Protein AF-I2NR45-F1 (afdb_monomer)

Organism: NCBI:txid1095733

Radius of gyration: 46.62 Å; Cα contacts (8 Å, |Δi|>4): 427; chains: 1; bounding box: 126×32×105 Å

Secondary structure (DSSP, 8-state):
-EE-GGGEEEEEETTEEEEEEPTTSEEE--STT--EEE-GGGS-S-S-EE--------TTSPTTBEEEEE---B--EEETTTTEEE-PBPPPPEEEEEPPEEE--EEEEEEESSPPPTT-SEEEEEETTSS-EEEEEEB-TT-EEEPPPEEE-TT--EEEEEEEEEEP-S-TTEE----EEEEEEEEEE-SSTTBEEEEEPPPS--EEEEEEPPPPPP--------TTSTTS-SSSGGGSGGGTT-SSHHHHHHH-TT---TTS--TT-TT--

InterPro domains:
  IPR022464 Streptococcal pilin isopeptide linkage domain [PF12892] (106-212)
  IPR022464 Streptococcal pilin isopeptide linkage domain [TIGR03786] (147-212)
  IPR038174 Streptococcal pilin isopeptide linker superfamily [G3DSA:2.60.40.3050] (96-213)

pLDDT: mean 81.78, std 13.87, range [38.69, 98.19]

Structure (mmCIF, N/CA/C/O backbone):
data_AF-I2NR45-F1
#
_entry.id   AF-I2NR45-F1
#
loop_
_atom_site.group_PDB
_atom_site.id
_atom_site.type_symbol
_atom_site.label_atom_id
_atom_site.label_alt_id
_atom_site.label_comp_id
_atom_site.label_asym_id
_atom_site.label_entity_id
_atom_site.label_seq_id
_atom_site.pdbx_PDB_ins_code
_atom_site.Cartn_x
_atom_site.Cartn_y
_atom_site.Cartn_z
_atom_site.occupancy
_atom_site.B_iso_or_equiv
_atom_site.auth_seq_id
_atom_site.auth_comp_id
_atom_site.auth_asym_id
_atom_site.auth_atom_id
_atom_site.pdbx_PDB_model_num
ATOM 1 N N . GLY A 1 1 ? -9.585 8.288 35.792 1.00 75.62 1 GLY A N 1
ATOM 2 C CA . GLY A 1 1 ? -9.923 7.478 36.974 1.00 75.62 1 GLY A CA 1
ATOM 3 C C . GLY A 1 1 ? -8.879 6.408 37.156 1.00 75.62 1 GLY A C 1
ATOM 4 O O . GLY A 1 1 ? -8.150 6.172 36.198 1.00 75.62 1 GLY A O 1
ATOM 5 N N . ALA A 1 2 ? -8.808 5.788 38.333 1.00 85.00 2 ALA A N 1
ATOM 6 C CA . ALA A 1 2 ? -7.990 4.591 38.521 1.00 85.00 2 ALA A CA 1
ATOM 7 C C . ALA A 1 2 ? -8.453 3.491 37.552 1.00 85.00 2 ALA A C 1
ATOM 9 O O . ALA A 1 2 ? -9.654 3.369 37.289 1.00 85.00 2 ALA A O 1
ATOM 10 N N . GLU A 1 3 ? -7.499 2.763 36.984 1.00 88.25 3 GLU A N 1
ATOM 11 C CA . GLU A 1 3 ? -7.742 1.582 36.154 1.00 88.25 3 GLU A CA 1
ATOM 12 C C . GLU A 1 3 ? -8.256 0.457 37.068 1.00 88.25 3 GLU A C 1
ATOM 14 O O . GLU A 1 3 ? -7.730 0.280 38.167 1.00 88.25 3 GLU A O 1
ATOM 19 N N . VAL A 1 4 ? -9.343 -0.217 36.684 1.00 90.00 4 VAL A N 1
ATOM 20 C CA . VAL A 1 4 ? -9.966 -1.271 37.510 1.00 90.00 4 VAL A CA 1
ATOM 21 C C . VAL A 1 4 ? -10.344 -2.515 36.713 1.00 90.00 4 VAL A C 1
ATOM 23 O O . VAL A 1 4 ? -11.103 -3.347 37.214 1.00 90.00 4 VAL A O 1
ATOM 26 N N . THR A 1 5 ? -9.867 -2.649 35.475 1.00 90.12 5 THR A N 1
ATOM 27 C CA . THR A 1 5 ? -10.190 -3.795 34.612 1.00 90.12 5 THR A CA 1
ATOM 28 C C . THR A 1 5 ? -9.735 -5.104 35.255 1.00 90.12 5 THR A C 1
ATOM 30 O O . THR A 1 5 ? -10.421 -6.118 35.147 1.00 90.12 5 THR A O 1
ATOM 33 N N . ASP A 1 6 ? -8.639 -5.079 36.016 1.00 90.62 6 ASP A N 1
ATOM 34 C CA . ASP A 1 6 ? -8.119 -6.221 36.774 1.00 90.62 6 ASP A CA 1
ATOM 35 C C . ASP A 1 6 ? -9.096 -6.775 37.832 1.00 90.62 6 ASP A C 1
ATOM 37 O O . ASP A 1 6 ? -9.007 -7.953 38.196 1.00 90.62 6 ASP A O 1
ATOM 41 N N . LYS A 1 7 ? -10.064 -5.975 38.294 1.00 90.69 7 LYS A N 1
ATOM 42 C CA . LYS A 1 7 ? -11.092 -6.372 39.278 1.00 90.69 7 LYS A CA 1
ATOM 43 C C . LYS A 1 7 ? -12.269 -7.126 38.655 1.00 90.69 7 LYS A C 1
ATOM 45 O O . LYS A 1 7 ? -13.197 -7.497 39.371 1.00 90.69 7 LYS A O 1
ATOM 50 N N . PHE A 1 8 ? -12.257 -7.352 37.345 1.00 90.81 8 PHE A N 1
ATOM 51 C CA . PHE A 1 8 ? -13.356 -7.974 36.615 1.00 90.81 8 PHE A CA 1
ATOM 52 C C . PHE A 1 8 ? -12.872 -9.160 35.783 1.00 90.81 8 PHE A C 1
ATOM 54 O O . PHE A 1 8 ? -11.742 -9.194 35.296 1.00 90.81 8 PHE A O 1
ATOM 61 N N . ASP A 1 9 ? -13.750 -10.140 35.624 1.00 90.56 9 ASP A N 1
ATOM 62 C CA . ASP A 1 9 ? -13.610 -11.231 34.678 1.00 90.56 9 ASP A CA 1
ATOM 63 C C . ASP A 1 9 ? -14.165 -10.786 33.331 1.00 90.56 9 ASP A C 1
ATOM 65 O O . ASP A 1 9 ? -15.348 -10.459 33.193 1.00 90.56 9 ASP A O 1
ATOM 69 N N . ILE A 1 10 ? -13.285 -10.755 32.334 1.00 89.62 10 ILE A N 1
ATOM 70 C CA . ILE A 1 10 ? -13.630 -10.371 30.972 1.00 89.62 10 ILE A CA 1
ATOM 71 C C . ILE A 1 10 ? -13.790 -11.638 30.144 1.00 89.62 10 ILE A C 1
ATOM 73 O O . ILE A 1 10 ? -12.863 -12.436 30.016 1.00 89.62 10 ILE A O 1
ATOM 77 N N . THR A 1 11 ? -14.965 -11.811 29.552 1.00 89.44 11 THR A N 1
ATOM 78 C CA . THR A 1 11 ? -15.249 -12.913 28.632 1.00 89.44 11 THR A CA 1
ATOM 79 C C . THR A 1 11 ? -15.679 -12.366 27.283 1.00 89.44 11 THR A C 1
ATOM 81 O O . THR A 1 11 ? -16.373 -11.352 27.197 1.00 89.44 11 THR A O 1
ATOM 84 N N . VAL A 1 12 ? -15.258 -13.041 26.216 1.00 84.81 12 VAL A N 1
ATOM 85 C CA . VAL A 1 12 ? -15.646 -12.713 24.844 1.00 84.81 12 VAL A CA 1
ATOM 86 C C . VAL A 1 12 ? -16.290 -13.949 24.244 1.00 84.81 12 VAL A C 1
ATOM 88 O O . VAL A 1 12 ? -15.612 -14.941 23.996 1.00 84.81 12 VAL A O 1
ATOM 91 N N . ASN A 1 13 ? -17.598 -13.894 24.011 1.00 83.44 13 ASN A N 1
ATOM 92 C CA . ASN A 1 13 ? -18.359 -14.993 23.424 1.00 83.44 13 ASN A CA 1
ATOM 93 C C . ASN A 1 13 ? -19.224 -14.459 22.288 1.00 83.44 13 ASN A C 1
ATOM 95 O O . ASN A 1 13 ? -20.027 -13.553 22.489 1.00 83.44 13 ASN A O 1
ATOM 99 N N . ASN A 1 14 ? -19.053 -15.013 21.085 1.00 80.38 14 ASN A N 1
ATOM 100 C CA . ASN A 1 14 ? -19.822 -14.645 19.889 1.00 80.38 14 ASN A CA 1
ATOM 101 C C . ASN A 1 14 ? -19.894 -13.124 19.626 1.00 80.38 14 ASN A C 1
ATOM 103 O O . ASN A 1 14 ? -20.936 -12.605 19.243 1.00 80.38 14 ASN A O 1
ATOM 107 N N . GLY A 1 15 ? -18.791 -12.401 19.851 1.00 74.81 15 GLY A N 1
ATOM 108 C CA . GLY A 1 15 ? -18.725 -10.947 19.641 1.00 74.81 15 GLY A CA 1
ATOM 109 C C . GLY A 1 15 ? -19.324 -10.101 20.771 1.00 74.81 15 GLY A C 1
ATOM 110 O O . GLY A 1 15 ? -19.261 -8.878 20.703 1.00 74.81 15 GLY A O 1
ATOM 111 N N . VAL A 1 16 ? -19.849 -10.725 21.829 1.00 81.12 16 VAL A N 1
ATOM 112 C CA . VAL A 1 16 ? -20.292 -10.038 23.046 1.00 81.12 16 VAL A CA 1
ATOM 113 C C . VAL A 1 16 ? -19.163 -10.060 24.069 1.00 81.12 16 VAL A C 1
ATOM 115 O O . VAL A 1 16 ? -18.695 -11.127 24.474 1.00 81.12 16 VAL A O 1
ATOM 118 N N . ILE A 1 17 ? -18.739 -8.871 24.491 1.00 84.75 17 ILE A N 1
ATOM 119 C CA . ILE A 1 17 ? -17.786 -8.683 25.584 1.00 84.75 17 ILE A CA 1
ATOM 120 C C . ILE A 1 17 ? -18.593 -8.527 26.871 1.00 84.75 17 ILE A C 1
ATOM 122 O O . ILE A 1 17 ? -19.384 -7.594 26.999 1.00 84.75 17 ILE A O 1
ATOM 126 N N . THR A 1 18 ? -18.393 -9.431 27.824 1.00 85.69 18 THR A N 1
ATOM 127 C CA . THR A 1 18 ? -19.003 -9.346 29.155 1.00 85.69 18 THR A CA 1
ATOM 128 C C . THR A 1 18 ? -17.912 -9.102 30.184 1.00 85.69 18 THR A C 1
ATOM 130 O O . THR A 1 18 ? -16.963 -9.879 30.267 1.00 85.69 18 THR A O 1
ATOM 133 N N . ALA A 1 19 ? -18.061 -8.031 30.962 1.00 86.94 19 ALA A N 1
ATOM 134 C CA . ALA A 1 19 ? -17.215 -7.722 32.106 1.00 86.94 19 ALA A CA 1
ATOM 135 C C . ALA A 1 19 ? -18.015 -7.934 33.394 1.00 86.94 19 ALA A C 1
ATOM 137 O O . ALA A 1 19 ? -18.935 -7.168 33.692 1.00 86.94 19 ALA A O 1
ATOM 138 N N . THR A 1 20 ? -17.667 -8.968 34.151 1.00 87.50 20 THR A N 1
ATOM 139 C CA . THR A 1 20 ? -18.323 -9.313 35.418 1.00 87.50 20 THR A CA 1
ATOM 140 C C . THR A 1 20 ? -17.388 -8.989 36.568 1.00 87.50 20 THR A C 1
ATOM 142 O O . THR A 1 20 ? -16.215 -9.330 36.518 1.00 87.50 20 THR A O 1
ATOM 145 N N . LEU A 1 21 ? -17.875 -8.307 37.604 1.00 88.19 21 LEU A N 1
ATOM 146 C CA . LEU A 1 21 ? -17.050 -8.010 38.774 1.00 88.19 21 LEU A CA 1
ATOM 147 C C . LEU A 1 21 ? -16.639 -9.319 39.468 1.00 88.19 21 LEU A C 1
ATOM 149 O O . LEU A 1 21 ? -17.500 -10.164 39.707 1.00 88.19 21 LEU A O 1
ATOM 153 N N . LYS A 1 22 ? -15.351 -9.469 39.797 1.00 90.44 22 LYS A N 1
ATOM 154 C CA . LYS A 1 22 ? -14.825 -10.671 40.457 1.00 90.44 22 LYS A CA 1
ATOM 155 C C . LYS A 1 22 ? -15.405 -10.848 41.857 1.00 90.44 22 LYS A C 1
ATOM 157 O O . LYS A 1 22 ? -15.714 -9.876 42.560 1.00 90.44 22 LYS A O 1
ATOM 162 N N . ASP A 1 23 ? -15.449 -12.101 42.296 1.00 87.94 23 ASP A N 1
ATOM 163 C CA . ASP A 1 23 ? -15.781 -12.432 43.675 1.00 87.94 23 ASP A CA 1
ATOM 164 C C . ASP A 1 23 ? -14.848 -11.715 44.657 1.00 87.94 23 ASP A C 1
ATOM 166 O O . ASP A 1 23 ? -13.657 -11.502 44.416 1.00 87.94 23 ASP A O 1
ATOM 170 N N . GLY A 1 24 ? -15.415 -11.307 45.789 1.00 88.81 24 GLY A N 1
ATOM 171 C CA . GLY A 1 24 ? -14.685 -10.577 46.816 1.00 88.81 24 GLY A CA 1
ATOM 172 C C . GLY A 1 24 ? -14.575 -9.072 46.576 1.00 88.81 24 GLY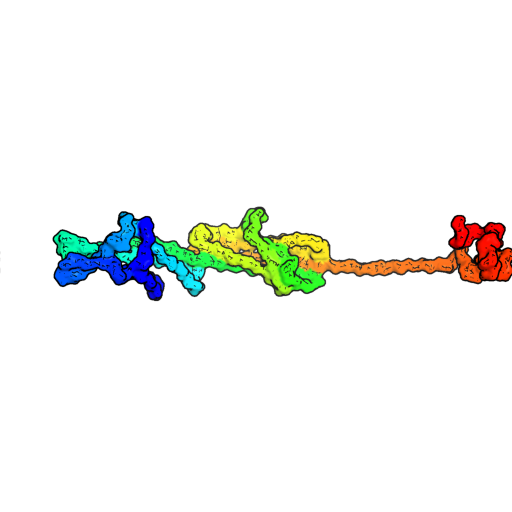 A C 1
ATOM 173 O O . GLY A 1 24 ? -14.073 -8.397 47.465 1.00 88.81 24 GLY A O 1
ATOM 174 N N . PHE A 1 25 ? -15.074 -8.502 45.477 1.00 90.50 25 PHE A N 1
ATOM 175 C CA . PHE A 1 25 ? -15.192 -7.038 45.322 1.00 90.50 25 PHE A CA 1
ATOM 176 C C . PHE A 1 25 ? -16.565 -6.482 45.719 1.00 90.50 25 PHE A C 1
ATOM 178 O O . PHE A 1 25 ? -16.807 -5.277 45.614 1.00 90.50 25 PHE A O 1
ATOM 185 N N . THR A 1 26 ? -17.453 -7.342 46.216 1.00 89.94 26 THR A N 1
ATOM 186 C CA . THR A 1 26 ? -18.726 -6.962 46.828 1.00 89.94 26 THR A CA 1
ATOM 187 C C . THR A 1 26 ? -18.712 -7.192 48.336 1.00 89.94 26 THR A C 1
ATOM 189 O O . THR A 1 26 ? -17.903 -7.956 48.866 1.00 89.94 26 THR A O 1
ATOM 192 N N . LYS A 1 27 ? -19.632 -6.529 49.033 1.00 88.75 27 LYS A N 1
ATOM 193 C CA . LYS A 1 27 ? -19.962 -6.772 50.437 1.00 88.75 27 LYS A CA 1
ATOM 194 C C . LYS A 1 27 ? -21.471 -6.835 50.626 1.00 88.75 27 LYS A C 1
ATOM 196 O O . LYS A 1 27 ? -22.220 -6.185 49.897 1.00 88.75 27 LYS A O 1
ATOM 201 N N . SER A 1 28 ? -21.893 -7.586 51.638 1.00 87.06 28 SER A N 1
ATOM 202 C CA . SER A 1 28 ? -23.287 -7.612 52.078 1.00 87.06 28 SER A CA 1
ATOM 203 C C . SER A 1 28 ? -23.663 -6.307 52.776 1.00 87.06 28 SER A C 1
ATOM 205 O O . SER A 1 28 ? -22.855 -5.740 53.517 1.00 87.06 28 SER A O 1
ATOM 207 N N . LEU A 1 29 ? -24.904 -5.861 52.589 1.00 83.75 29 LEU A N 1
ATOM 208 C CA . LEU A 1 29 ? -25.507 -4.803 53.401 1.00 83.75 29 LEU A CA 1
ATOM 209 C C . LEU A 1 29 ? -25.954 -5.287 54.791 1.00 83.75 29 LEU A C 1
ATOM 211 O O . LEU A 1 29 ? -26.280 -4.455 55.636 1.00 83.75 29 LEU A O 1
ATOM 215 N N . GLY A 1 30 ? -25.962 -6.602 55.040 1.00 82.44 30 GLY A N 1
ATOM 216 C CA . GLY A 1 30 ? -26.428 -7.187 56.301 1.00 82.44 30 GLY A CA 1
ATOM 217 C C . GLY A 1 30 ? -27.952 -7.174 56.466 1.00 82.44 30 GLY A C 1
ATOM 218 O O . GLY A 1 30 ? -28.452 -7.295 57.583 1.00 82.44 30 GLY A O 1
ATOM 219 N N . ASP A 1 31 ? -28.693 -6.996 55.374 1.00 81.62 31 ASP A N 1
ATOM 220 C CA . ASP A 1 31 ? -30.144 -7.139 55.313 1.00 81.62 31 ASP A CA 1
ATOM 221 C C . ASP A 1 31 ? -30.563 -8.616 55.187 1.00 81.62 31 ASP A C 1
ATOM 223 O O . ASP A 1 31 ? -29.753 -9.491 54.883 1.00 81.62 31 ASP A O 1
ATOM 227 N N . ALA A 1 32 ? -31.849 -8.903 55.421 1.00 81.25 32 ALA A N 1
ATOM 228 C CA . ALA A 1 32 ? -32.388 -10.268 55.371 1.00 81.25 32 ALA A CA 1
ATOM 229 C C . ALA A 1 32 ? -32.196 -10.951 54.002 1.00 81.25 32 ALA A C 1
ATOM 231 O O . ALA A 1 32 ? -32.072 -12.170 53.936 1.00 81.25 32 ALA A O 1
ATOM 232 N N . GLU A 1 33 ? -32.123 -10.156 52.932 1.00 81.50 33 GLU A N 1
ATOM 233 C CA . GLU A 1 33 ? -31.943 -10.614 51.550 1.00 81.50 33 GLU A CA 1
ATOM 234 C C . GLU A 1 33 ? -30.461 -10.758 51.147 1.00 81.50 33 GLU A C 1
ATOM 236 O O . GLU A 1 33 ? -30.161 -11.151 50.020 1.00 81.50 33 GLU A O 1
ATOM 241 N N . ASN A 1 34 ? -29.517 -10.449 52.048 1.00 82.44 34 ASN A N 1
ATOM 242 C CA . ASN A 1 34 ? -28.071 -10.488 51.801 1.00 82.44 34 ASN A CA 1
ATOM 243 C C . ASN A 1 34 ? -27.641 -9.720 50.531 1.00 82.44 34 ASN A C 1
ATOM 245 O O . ASN A 1 34 ? -26.805 -10.182 49.742 1.00 82.44 34 ASN A O 1
ATOM 249 N N . THR A 1 35 ? -28.210 -8.533 50.331 1.00 81.12 35 THR A N 1
ATOM 250 C CA . THR A 1 35 ? -27.980 -7.700 49.152 1.00 81.12 35 THR A CA 1
ATOM 251 C C . THR A 1 35 ? -26.494 -7.370 49.011 1.00 81.12 35 THR A C 1
ATOM 253 O O . THR A 1 35 ? -25.887 -6.757 49.893 1.00 81.12 35 THR A O 1
ATOM 256 N N . GLN A 1 36 ? -25.905 -7.760 47.877 1.00 84.25 36 GLN A N 1
ATOM 257 C CA . GLN A 1 36 ? -24.503 -7.492 47.557 1.00 84.25 36 GLN A CA 1
ATOM 258 C C . GLN A 1 36 ? -24.346 -6.131 46.878 1.00 84.25 36 GLN A C 1
ATOM 260 O O . GLN A 1 36 ? -24.990 -5.845 45.867 1.00 84.25 36 GLN A O 1
ATOM 265 N N . VAL A 1 37 ? -23.447 -5.305 47.408 1.00 84.25 37 VAL A N 1
ATOM 266 C CA . VAL A 1 37 ? -23.050 -4.014 46.829 1.00 84.25 37 VAL A CA 1
ATOM 267 C C . VAL A 1 37 ? -21.544 -3.968 46.612 1.00 84.25 37 VAL A C 1
ATOM 269 O O . VAL A 1 37 ? -20.800 -4.678 47.284 1.00 84.25 37 VAL A O 1
ATOM 272 N N . ILE A 1 38 ? -21.077 -3.120 45.695 1.00 86.81 38 ILE A N 1
ATOM 273 C CA . ILE A 1 38 ? -19.641 -2.915 45.461 1.00 86.81 38 ILE A CA 1
ATOM 274 C C . ILE A 1 38 ? -18.974 -2.447 46.759 1.00 86.81 38 ILE A C 1
ATOM 276 O O . ILE A 1 38 ? -19.402 -1.472 47.384 1.00 86.81 38 ILE A O 1
ATOM 280 N N . ASP A 1 39 ? -17.903 -3.126 47.159 1.00 88.69 39 ASP A N 1
ATOM 281 C CA . ASP A 1 39 ? -17.114 -2.725 48.311 1.00 88.69 39 ASP A CA 1
ATOM 282 C C . ASP A 1 39 ? -16.099 -1.653 47.916 1.00 88.69 39 ASP A C 1
ATOM 284 O O . ASP A 1 39 ? -14.968 -1.944 47.539 1.00 88.69 39 ASP A O 1
ATOM 288 N N . THR A 1 40 ? -16.498 -0.389 48.043 1.00 86.00 40 THR A N 1
ATOM 289 C CA . THR A 1 40 ? -15.667 0.776 47.702 1.00 86.00 40 THR A CA 1
ATOM 290 C C . THR A 1 40 ? -14.346 0.856 48.468 1.00 86.00 40 THR A C 1
ATOM 292 O O . THR A 1 40 ? -13.489 1.635 48.079 1.00 86.00 40 THR A O 1
ATOM 295 N N . THR A 1 41 ? -14.150 0.076 49.539 1.00 89.00 41 THR A N 1
ATOM 296 C CA . THR A 1 41 ? -12.860 0.004 50.250 1.00 89.00 41 THR A CA 1
ATOM 297 C C . THR A 1 41 ? -11.797 -0.773 49.470 1.00 89.00 41 THR A C 1
ATOM 299 O O . THR A 1 41 ? -10.605 -0.596 49.706 1.00 89.00 41 THR A O 1
ATOM 302 N N . LYS A 1 42 ? -12.218 -1.602 48.506 1.00 89.12 42 LYS A N 1
ATOM 303 C CA . LYS A 1 42 ? -11.348 -2.388 47.613 1.00 89.12 42 LYS A CA 1
ATOM 304 C C . LYS A 1 42 ? -11.038 -1.672 46.297 1.00 89.12 42 LYS A C 1
ATOM 306 O O . LYS A 1 42 ? -10.408 -2.243 45.400 1.00 89.12 42 LYS A O 1
ATOM 311 N N . PHE A 1 43 ? -11.494 -0.429 46.183 1.00 88.56 43 PHE A N 1
ATOM 312 C CA . PHE A 1 43 ? -11.263 0.467 45.063 1.00 88.56 43 PHE A CA 1
ATOM 313 C C . PHE A 1 43 ? -10.510 1.691 45.575 1.00 88.56 43 PHE A C 1
ATOM 315 O O . PHE A 1 43 ? -10.775 2.182 46.671 1.00 88.56 43 PHE A O 1
ATOM 322 N N . GLU A 1 44 ? -9.562 2.185 44.784 1.00 86.38 44 GLU A N 1
ATOM 323 C CA . GLU A 1 44 ? -8.907 3.452 45.100 1.00 86.38 44 GLU A CA 1
ATOM 324 C C . GLU A 1 44 ? -9.937 4.579 45.112 1.00 86.38 44 GLU A C 1
ATOM 326 O O . GLU A 1 44 ? -10.844 4.604 44.285 1.00 86.38 44 GLU A O 1
ATOM 331 N N . PHE A 1 45 ? 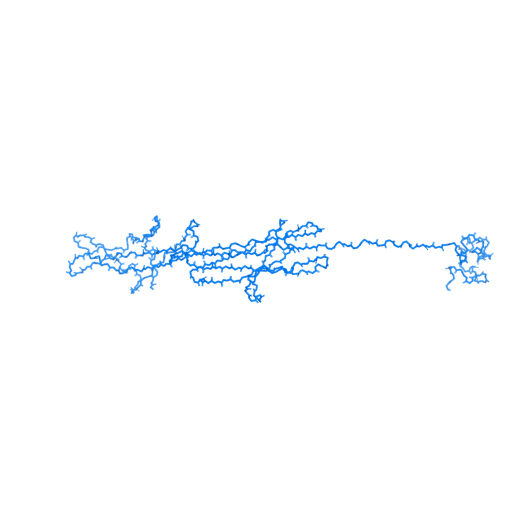-9.810 5.529 46.037 1.00 84.00 45 PHE A N 1
ATOM 332 C CA . PHE A 1 45 ? -10.776 6.616 46.129 1.00 84.00 45 PHE A CA 1
ATOM 333 C C . PHE A 1 45 ? -10.845 7.403 44.810 1.00 84.00 45 PHE A C 1
ATOM 335 O O . PHE A 1 45 ? -9.894 8.076 44.411 1.00 84.00 45 PHE A O 1
ATOM 342 N N . GLY A 1 46 ? -11.997 7.347 44.143 1.00 79.31 46 GLY A N 1
ATOM 343 C CA . GLY A 1 46 ? -12.193 7.990 42.853 1.00 79.31 46 GLY A CA 1
ATOM 344 C C . GLY A 1 46 ? -13.657 8.292 42.565 1.00 79.31 46 GLY A C 1
ATOM 345 O O . GLY A 1 46 ? -14.550 7.505 42.868 1.00 79.31 46 GLY A O 1
ATOM 346 N N . ARG A 1 47 ? -13.906 9.451 41.940 1.00 78.31 47 ARG A N 1
ATOM 347 C CA . ARG A 1 47 ? -15.225 9.791 41.372 1.00 78.31 47 ARG A CA 1
ATOM 348 C C . ARG A 1 47 ? -15.522 9.024 40.084 1.00 78.31 47 ARG A C 1
ATOM 350 O O . ARG A 1 47 ? -16.680 8.793 39.763 1.00 78.31 47 ARG A O 1
ATOM 357 N N . TYR A 1 48 ? -14.471 8.650 39.361 1.00 80.12 48 TYR A N 1
ATOM 358 C CA . TYR A 1 48 ? -14.546 7.925 38.102 1.00 80.12 48 TYR A CA 1
ATOM 359 C C . TYR A 1 48 ? -13.474 6.843 38.094 1.00 80.12 48 TYR A C 1
ATOM 361 O O . TYR A 1 48 ? -12.331 7.114 38.471 1.00 80.12 48 TYR A O 1
ATOM 369 N N . TYR A 1 49 ? -13.832 5.664 37.599 1.00 83.94 49 TYR A N 1
ATOM 370 C CA . TYR A 1 49 ? -12.921 4.556 37.331 1.00 83.94 49 TYR A CA 1
ATOM 371 C C . TYR A 1 49 ? -12.816 4.353 35.825 1.00 83.94 49 TYR A C 1
ATOM 373 O O . TYR A 1 49 ? -13.746 4.683 35.087 1.00 83.94 49 TYR A O 1
ATOM 381 N N . LYS A 1 50 ? -11.660 3.882 35.369 1.00 83.44 50 LYS A N 1
ATOM 382 C CA . LYS A 1 50 ? -11.398 3.588 33.964 1.00 83.44 50 LYS A CA 1
ATOM 383 C C . LYS A 1 50 ? -11.531 2.087 33.734 1.00 83.44 50 LYS A C 1
ATOM 385 O O . LYS A 1 50 ? -11.125 1.302 34.584 1.00 83.44 50 LYS A O 1
ATOM 390 N N . PHE A 1 51 ? -12.094 1.737 32.586 1.00 80.31 51 PHE A N 1
ATOM 391 C CA . PHE A 1 51 ? -12.254 0.371 32.120 1.00 80.31 51 PHE A CA 1
ATOM 392 C C . PHE A 1 51 ? -11.691 0.271 30.706 1.00 80.31 51 PHE A C 1
ATOM 394 O O . PHE A 1 51 ? -12.206 0.942 29.811 1.00 80.31 51 PHE A O 1
ATOM 401 N N . ASP A 1 52 ? -10.648 -0.530 30.511 1.00 83.44 52 ASP A N 1
ATOM 402 C CA . ASP A 1 52 ? -9.960 -0.691 29.231 1.00 83.44 52 ASP A CA 1
ATOM 403 C C . ASP A 1 52 ? -9.953 -2.163 28.825 1.00 83.44 52 ASP A C 1
ATOM 405 O O . ASP A 1 52 ? -9.211 -2.973 29.372 1.00 83.44 52 ASP A O 1
ATOM 409 N N . ILE A 1 53 ? -10.752 -2.510 27.816 1.00 82.06 53 ILE A N 1
ATOM 410 C CA . ILE A 1 53 ? -10.790 -3.867 27.266 1.00 82.06 53 ILE A CA 1
ATOM 411 C C . ILE A 1 53 ? -10.202 -3.831 25.851 1.00 82.06 53 ILE A C 1
ATOM 413 O O . ILE A 1 53 ? -10.928 -3.521 24.899 1.00 82.06 53 ILE A O 1
ATOM 417 N N . PRO A 1 54 ? -8.897 -4.114 25.676 1.00 80.50 54 PRO A N 1
ATOM 418 C CA . PRO A 1 54 ? -8.312 -4.201 24.349 1.00 80.50 54 PRO A CA 1
ATOM 419 C C . PRO A 1 54 ? -8.889 -5.419 23.624 1.00 80.50 54 PRO A C 1
ATOM 421 O O . PRO A 1 54 ? -8.886 -6.533 24.145 1.00 80.50 54 PRO A O 1
ATOM 424 N N . THR A 1 55 ? -9.388 -5.209 22.409 1.00 77.19 55 THR A N 1
ATOM 425 C CA . THR A 1 55 ? -9.876 -6.287 21.544 1.00 77.19 55 THR A CA 1
ATOM 426 C C . THR A 1 55 ? -9.313 -6.131 20.143 1.00 77.19 55 THR A C 1
ATOM 428 O O . THR A 1 55 ? -9.011 -5.023 19.701 1.00 77.19 55 THR A O 1
ATOM 431 N N . THR A 1 56 ? -9.167 -7.258 19.452 1.00 80.19 56 THR A N 1
ATOM 432 C CA . THR A 1 56 ? -8.674 -7.301 18.076 1.00 80.19 56 THR A CA 1
ATOM 433 C C . THR A 1 56 ? -9.804 -7.756 17.170 1.00 80.19 56 THR A C 1
ATOM 435 O O . THR A 1 56 ? -10.463 -8.762 17.441 1.00 80.19 56 THR A O 1
ATOM 438 N N . VAL A 1 57 ? -10.025 -7.017 16.086 1.00 80.56 57 VAL A N 1
ATOM 439 C CA . VAL A 1 57 ? -10.936 -7.433 15.017 1.00 80.56 57 VAL A CA 1
ATOM 440 C C . VAL A 1 57 ? -10.379 -8.701 14.375 1.00 80.56 57 VAL A C 1
ATOM 442 O O . VAL A 1 57 ? -9.183 -8.789 14.097 1.00 80.56 57 VAL A O 1
ATOM 445 N N . LYS A 1 58 ? -11.231 -9.702 14.159 1.00 81.44 58 LYS A N 1
ATOM 446 C CA . LYS A 1 58 ? -10.811 -10.949 13.516 1.00 81.44 58 LYS A CA 1
ATOM 447 C C . LYS A 1 58 ? -10.405 -10.701 12.056 1.00 81.44 58 LYS A C 1
ATOM 449 O O . LYS A 1 58 ? -10.965 -9.838 11.389 1.00 81.44 58 LYS A O 1
ATOM 454 N N . ALA A 1 59 ? -9.447 -11.482 11.556 1.00 78.88 59 ALA A N 1
ATOM 455 C CA . ALA A 1 59 ? -8.903 -11.321 10.203 1.00 78.88 59 ALA A CA 1
ATOM 456 C C . ALA A 1 59 ? -9.881 -11.709 9.075 1.00 78.88 59 ALA A C 1
ATOM 458 O O . ALA A 1 59 ? -9.647 -11.364 7.923 1.00 78.88 59 ALA A O 1
ATOM 459 N N . ASP A 1 60 ? -10.953 -12.436 9.396 1.00 84.06 60 ASP A N 1
ATOM 460 C CA . ASP A 1 60 ? -12.001 -12.859 8.462 1.00 84.06 60 ASP A CA 1
ATOM 461 C C . ASP A 1 60 ? -13.058 -11.776 8.203 1.00 84.06 60 ASP A C 1
ATOM 463 O O . ASP A 1 60 ? -13.913 -11.952 7.334 1.00 84.06 60 ASP A O 1
ATOM 467 N N . VAL A 1 61 ? -13.012 -10.654 8.932 1.00 82.19 61 VAL A N 1
ATOM 468 C CA . VAL A 1 61 ? -13.917 -9.529 8.694 1.00 82.19 61 VAL A CA 1
ATOM 469 C C . VAL A 1 61 ? -13.526 -8.843 7.379 1.00 82.19 61 VAL A C 1
ATOM 471 O O . VAL A 1 61 ? -12.381 -8.401 7.249 1.00 82.19 61 VAL A O 1
ATOM 474 N N . PRO A 1 62 ? -14.449 -8.720 6.407 1.00 82.88 62 PRO A N 1
ATOM 475 C CA . PRO A 1 62 ? -14.160 -8.040 5.152 1.00 82.88 62 PRO A CA 1
ATOM 476 C C . PRO A 1 62 ? -13.726 -6.586 5.373 1.00 82.88 62 PRO A C 1
ATOM 478 O O . PRO A 1 62 ? -14.266 -5.881 6.229 1.00 82.88 62 PRO A O 1
ATOM 481 N N . GLY A 1 63 ? -12.766 -6.127 4.567 1.00 85.06 63 GLY A N 1
ATOM 482 C CA . GLY A 1 63 ? -12.368 -4.721 4.539 1.00 85.06 63 GLY A CA 1
ATOM 483 C C . GLY A 1 63 ? -13.536 -3.812 4.154 1.00 85.06 63 GLY A C 1
ATOM 484 O O . GLY A 1 63 ? -14.401 -4.192 3.369 1.00 85.06 63 GLY A O 1
ATOM 485 N N . GLY A 1 64 ? -13.555 -2.608 4.716 1.00 83.38 64 GLY A N 1
ATOM 486 C CA . GLY A 1 64 ? -14.562 -1.580 4.468 1.00 83.38 64 GLY A CA 1
ATOM 487 C C . GLY A 1 64 ? -15.831 -1.700 5.309 1.00 83.38 64 GLY A C 1
ATOM 488 O O . GLY A 1 64 ? -16.665 -0.803 5.251 1.00 83.38 64 GLY A O 1
ATOM 489 N N . VAL A 1 65 ? -15.985 -2.757 6.111 1.00 84.50 65 VAL A N 1
ATOM 490 C CA . VAL A 1 65 ? -17.159 -2.939 6.974 1.00 84.50 65 VAL A CA 1
ATOM 491 C C . VAL A 1 65 ? -17.050 -2.088 8.239 1.00 84.50 65 VAL A C 1
ATOM 493 O O . VAL A 1 65 ? -16.014 -2.062 8.909 1.00 84.50 65 VAL A O 1
ATOM 496 N N . ASP A 1 66 ? -18.156 -1.445 8.603 1.00 84.06 66 ASP A N 1
ATOM 497 C CA . ASP A 1 66 ? -18.314 -0.798 9.899 1.00 84.06 66 ASP A CA 1
ATOM 498 C C . ASP A 1 66 ? -18.639 -1.814 11.004 1.00 84.06 66 ASP A C 1
ATOM 500 O O . ASP A 1 66 ? -19.633 -2.543 10.965 1.00 84.06 66 ASP A O 1
ATOM 504 N N . ILE A 1 67 ? -17.814 -1.817 12.045 1.00 79.94 67 ILE A N 1
ATOM 505 C CA . ILE A 1 67 ? -18.044 -2.543 13.290 1.00 79.94 67 ILE A CA 1
ATOM 506 C C . ILE A 1 67 ? -18.747 -1.589 14.245 1.00 79.94 67 ILE A C 1
ATOM 508 O O . ILE A 1 67 ? -18.139 -0.696 14.840 1.00 79.94 67 ILE A O 1
ATOM 512 N N . GLU A 1 68 ? -20.055 -1.779 14.382 1.00 78.38 68 GLU A N 1
ATOM 513 C CA . GLU A 1 68 ? -20.859 -1.043 15.348 1.00 78.38 68 GLU A CA 1
ATOM 514 C C . GLU A 1 68 ? -20.732 -1.694 16.733 1.00 78.38 68 GLU A C 1
ATOM 516 O O . GLU A 1 68 ? -21.269 -2.773 16.984 1.00 78.38 68 GLU A O 1
ATOM 521 N N . ASN A 1 69 ? -20.048 -1.023 17.657 1.00 73.94 69 ASN A N 1
ATOM 522 C CA . ASN A 1 69 ? -20.020 -1.410 19.059 1.00 73.94 69 ASN A CA 1
ATOM 523 C C . ASN A 1 69 ? -21.133 -0.672 19.811 1.00 73.94 69 ASN A C 1
ATOM 525 O O . ASN A 1 69 ? -21.146 0.561 19.893 1.00 73.94 69 ASN A O 1
ATOM 529 N N . THR A 1 70 ? -22.073 -1.445 20.352 1.00 73.31 70 THR A N 1
ATOM 530 C CA . THR A 1 70 ? -23.136 -0.948 21.226 1.00 73.31 70 THR A CA 1
ATOM 531 C C . THR A 1 70 ? -22.899 -1.486 22.628 1.00 73.31 70 THR A C 1
ATOM 533 O O . THR A 1 70 ? -23.024 -2.686 22.866 1.00 73.31 70 THR A O 1
ATOM 536 N N . ALA A 1 71 ? -22.586 -0.599 23.569 1.00 70.25 71 ALA A N 1
ATOM 537 C CA . ALA A 1 71 ? -22.414 -0.977 24.966 1.00 70.25 71 ALA A CA 1
ATOM 538 C C . ALA A 1 71 ? -23.734 -0.808 25.723 1.00 70.25 71 ALA A C 1
ATOM 540 O O . ALA A 1 71 ? -24.240 0.304 25.823 1.00 70.25 71 ALA A O 1
ATOM 541 N N . ALA A 1 72 ? -24.279 -1.884 26.293 1.00 68.44 72 ALA A N 1
ATOM 542 C CA . ALA A 1 72 ? -25.384 -1.804 27.245 1.00 68.44 72 ALA A CA 1
ATOM 543 C C . ALA A 1 72 ? -24.833 -1.804 28.676 1.00 68.44 72 ALA A C 1
ATOM 545 O O . ALA A 1 72 ? -24.073 -2.695 29.048 1.00 68.44 72 ALA A O 1
ATOM 546 N N . GLN A 1 73 ? -25.224 -0.819 29.490 1.00 69.44 73 GLN A N 1
ATOM 547 C CA . GLN A 1 73 ? -24.826 -0.754 30.895 1.00 69.44 73 GLN A CA 1
ATOM 548 C C . GLN A 1 73 ? -26.014 -1.086 31.797 1.00 69.44 73 GLN A C 1
ATOM 550 O O . GLN A 1 73 ? -27.032 -0.395 31.779 1.00 69.44 73 GLN A O 1
ATOM 555 N N . VAL A 1 74 ? -25.858 -2.110 32.635 1.00 68.19 74 VAL A N 1
ATOM 556 C CA . VAL A 1 74 ? -26.790 -2.404 33.727 1.00 68.19 74 VAL A CA 1
ATOM 557 C C . VAL A 1 74 ? -26.136 -1.966 35.029 1.00 68.19 74 VAL A C 1
ATOM 559 O O . VAL A 1 74 ? -25.147 -2.551 35.462 1.00 68.19 74 VAL A O 1
ATOM 562 N N . VAL A 1 75 ? -26.681 -0.922 35.654 1.00 68.56 75 VAL A N 1
ATOM 563 C CA . VAL A 1 75 ? -26.256 -0.485 36.988 1.00 68.56 75 VAL A CA 1
ATOM 564 C C . VAL A 1 75 ? -27.264 -1.017 37.994 1.00 68.56 75 VAL A C 1
ATOM 566 O O . VAL A 1 75 ? -28.431 -0.645 37.942 1.00 68.56 75 VAL A O 1
ATOM 569 N N . ASN A 1 76 ? -26.825 -1.874 38.913 1.00 71.56 76 ASN A N 1
ATOM 570 C CA . ASN A 1 76 ? -27.631 -2.241 40.074 1.00 71.56 76 ASN A CA 1
ATOM 571 C C . ASN A 1 76 ? -27.407 -1.175 41.151 1.00 71.56 76 ASN A C 1
ATOM 573 O O . ASN A 1 76 ? -26.340 -1.111 41.761 1.00 71.56 76 ASN A O 1
ATOM 577 N N . TYR A 1 77 ? -28.393 -0.305 41.344 1.00 75.31 77 TYR A N 1
ATOM 578 C CA . TYR A 1 77 ? -28.367 0.752 42.349 1.00 75.31 77 TYR A CA 1
ATOM 579 C C . TYR A 1 77 ? -29.220 0.331 43.542 1.00 75.31 77 TYR A C 1
ATOM 581 O O . TYR A 1 77 ? -30.416 0.104 43.394 1.00 75.31 77 TYR A O 1
ATOM 589 N N . TYR A 1 78 ? -28.628 0.228 44.731 1.00 76.00 78 TYR A N 1
ATOM 590 C CA . TYR A 1 78 ? -29.414 0.046 45.947 1.00 76.00 78 TYR A CA 1
ATOM 591 C C . TYR A 1 78 ? -29.929 1.401 46.428 1.00 76.00 78 TYR A C 1
ATOM 593 O O . TYR A 1 78 ? -29.141 2.272 46.804 1.00 76.00 78 TYR A O 1
ATOM 601 N N . ASN A 1 79 ? -31.248 1.573 46.428 1.00 77.75 79 ASN A N 1
ATOM 602 C CA . ASN A 1 79 ? -31.888 2.766 46.954 1.00 77.75 79 ASN A CA 1
ATOM 603 C C . ASN A 1 79 ? -32.089 2.605 48.475 1.00 77.75 79 ASN A C 1
ATOM 605 O O . ASN A 1 79 ? -32.917 1.793 48.900 1.00 77.75 79 ASN A O 1
ATOM 609 N N . PRO A 1 80 ? -31.374 3.371 49.321 1.00 74.50 80 PRO A N 1
ATOM 610 C CA . PRO A 1 80 ? -31.452 3.220 50.774 1.00 74.50 80 PRO A CA 1
ATOM 611 C C . PRO A 1 80 ? -32.804 3.660 51.351 1.00 74.50 80 PRO A C 1
ATOM 613 O O . PRO A 1 80 ? -33.169 3.231 52.445 1.00 74.50 80 PRO A O 1
ATOM 616 N N . THR A 1 81 ? -33.561 4.490 50.628 1.00 82.25 81 THR A N 1
ATOM 617 C CA . THR A 1 81 ? -34.880 4.974 51.047 1.00 82.25 81 THR A CA 1
ATOM 618 C C . THR A 1 81 ? -35.964 3.933 50.787 1.00 82.25 81 THR A C 1
ATOM 620 O O . THR A 1 81 ? -36.806 3.696 51.650 1.00 82.25 81 THR A O 1
ATOM 623 N N . THR A 1 82 ? -35.942 3.283 49.620 1.00 82.88 82 THR A N 1
ATOM 624 C CA . THR A 1 82 ? -36.937 2.259 49.247 1.00 82.88 82 THR A CA 1
ATOM 625 C C . THR A 1 82 ? -36.520 0.842 49.643 1.00 82.88 82 THR A C 1
ATOM 627 O O . THR A 1 82 ? -37.354 -0.062 49.599 1.00 82.88 82 THR A O 1
ATOM 630 N N . LYS A 1 83 ? -35.254 0.649 50.043 1.00 78.38 83 LYS A N 1
ATOM 631 C CA . LYS A 1 83 ? -34.617 -0.644 50.346 1.00 78.38 83 LYS A CA 1
ATOM 632 C C . LYS A 1 83 ? -34.728 -1.655 49.202 1.00 78.38 83 LYS A C 1
ATOM 634 O O . LYS A 1 83 ? -34.905 -2.849 49.426 1.00 78.38 83 LYS A O 1
ATOM 639 N N . LYS A 1 84 ? -34.674 -1.170 47.961 1.00 79.06 84 LYS A N 1
ATOM 640 C CA . LYS A 1 84 ? -34.783 -1.991 46.751 1.00 79.06 84 LYS A CA 1
ATOM 641 C C . LYS A 1 84 ? -33.596 -1.754 45.834 1.00 79.06 84 LYS A C 1
ATOM 643 O O . LYS A 1 84 ? -33.062 -0.648 45.756 1.00 79.06 84 LYS A O 1
ATOM 648 N N . VAL A 1 85 ? -33.221 -2.805 45.111 1.00 74.75 85 VAL A N 1
ATOM 649 C CA . VAL A 1 85 ? -32.290 -2.703 43.989 1.00 74.75 85 VAL A CA 1
ATOM 650 C C . VAL A 1 85 ? -33.063 -2.201 42.773 1.00 74.75 85 VAL A C 1
ATOM 652 O O . VAL A 1 85 ? -33.959 -2.873 42.264 1.00 74.75 85 VAL A O 1
ATOM 655 N N . GLU A 1 86 ? -32.715 -1.011 42.312 1.00 79.25 86 GLU A N 1
ATOM 656 C CA . GLU A 1 86 ? -33.233 -0.397 41.098 1.00 79.25 86 GLU A CA 1
ATOM 657 C C . GLU A 1 86 ? -32.235 -0.597 39.952 1.00 79.25 86 GLU A C 1
ATOM 659 O O . GLU A 1 86 ? -31.017 -0.608 40.150 1.00 79.25 86 GLU A O 1
ATOM 664 N N . LYS A 1 87 ? -32.762 -0.753 38.734 1.00 75.94 87 LYS A N 1
ATOM 665 C CA . LYS A 1 87 ? -31.979 -0.934 37.504 1.00 75.94 87 LYS A CA 1
ATOM 666 C C . LYS A 1 87 ? -32.239 0.233 36.551 1.00 75.94 87 LYS A C 1
ATOM 668 O O . LYS A 1 87 ? -33.013 0.080 35.605 1.00 75.94 87 LYS A O 1
ATOM 673 N N . PRO A 1 88 ? -31.679 1.425 36.814 1.00 71.88 88 PRO A N 1
ATOM 674 C CA . PRO A 1 88 ? -31.856 2.562 35.925 1.00 71.88 88 PRO A CA 1
ATOM 675 C C . PRO A 1 88 ? -31.277 2.259 34.538 1.00 71.88 88 PRO A C 1
ATOM 677 O O . PRO A 1 88 ? -30.124 1.847 34.413 1.00 71.88 88 PRO A O 1
ATOM 680 N N . SER A 1 89 ? -32.066 2.514 33.492 1.00 68.00 89 SER A N 1
ATOM 681 C CA . SER A 1 89 ? -31.575 2.505 32.113 1.00 68.00 89 SER A CA 1
ATOM 682 C C . SER A 1 89 ? -30.690 3.727 31.897 1.00 68.00 89 SER A C 1
ATOM 684 O O . SER A 1 89 ? -31.138 4.863 32.071 1.00 68.00 89 SER A O 1
ATOM 686 N N . LYS A 1 90 ? -29.430 3.510 31.523 1.00 68.44 90 LYS A N 1
ATOM 687 C CA . LYS A 1 90 ? -28.521 4.581 31.106 1.00 68.44 90 LYS A CA 1
ATOM 688 C C . LYS A 1 90 ? -28.472 4.646 29.577 1.00 68.44 90 LYS A C 1
ATOM 690 O O . LYS A 1 90 ? -28.566 3.597 28.940 1.00 68.44 90 LYS A O 1
ATOM 695 N N . PRO A 1 91 ? -28.359 5.849 28.982 1.00 65.06 91 PRO A N 1
ATOM 696 C CA . PRO A 1 91 ? -28.143 5.970 27.547 1.00 65.06 91 PRO A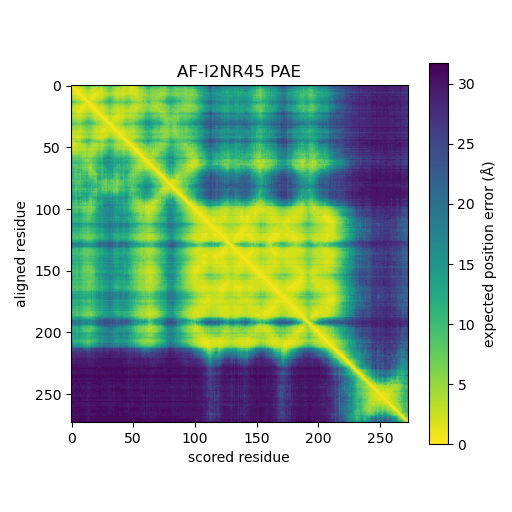 CA 1
ATOM 697 C C . PRO A 1 91 ? -26.850 5.245 27.171 1.00 65.06 91 PRO A C 1
ATOM 699 O O . PRO A 1 91 ? -25.841 5.357 27.867 1.00 65.06 91 PRO A O 1
ATOM 702 N N . THR A 1 92 ? -26.911 4.472 26.096 1.00 66.25 92 THR A N 1
ATOM 703 C CA . THR A 1 92 ? -25.775 3.720 25.573 1.00 66.25 92 THR A CA 1
ATOM 704 C C . THR A 1 92 ? -24.984 4.593 24.604 1.00 66.25 92 THR A C 1
ATOM 706 O O . THR A 1 92 ? -25.559 5.359 23.829 1.00 66.25 92 THR A O 1
ATOM 709 N N . GLU A 1 93 ? -23.656 4.495 24.641 1.00 67.62 93 GLU A N 1
ATOM 710 C CA . GLU A 1 93 ? -22.816 5.083 23.598 1.00 67.62 93 GLU A CA 1
ATOM 711 C C . GLU A 1 93 ? -22.683 4.091 22.442 1.00 67.62 93 GLU A C 1
ATOM 713 O O . GLU A 1 93 ? -22.379 2.912 22.646 1.00 67.62 93 GLU A O 1
ATOM 718 N N . LYS A 1 94 ? -22.893 4.587 21.221 1.00 74.56 94 LYS A N 1
ATOM 719 C CA . LYS A 1 94 ? -22.570 3.869 19.990 1.00 74.56 94 LYS A CA 1
ATOM 720 C C . LYS A 1 94 ? -21.199 4.329 19.510 1.00 74.56 94 LYS A C 1
ATOM 722 O O . LYS A 1 94 ? -20.977 5.526 19.334 1.00 74.56 94 LYS A O 1
ATOM 727 N N . ARG A 1 95 ? -20.298 3.381 19.265 1.00 74.25 95 ARG A N 1
ATOM 728 C CA . ARG A 1 95 ? -19.005 3.628 18.613 1.00 74.25 95 ARG A CA 1
ATOM 729 C C . ARG A 1 95 ? -18.942 2.827 17.324 1.00 74.25 95 ARG A C 1
ATOM 731 O O . ARG A 1 95 ? -19.397 1.689 17.286 1.00 74.25 95 ARG A O 1
ATOM 738 N N . VAL A 1 96 ? -18.414 3.441 16.272 1.00 76.44 96 VAL A N 1
ATOM 739 C CA . VAL A 1 96 ? -18.244 2.794 14.969 1.00 76.44 96 VAL A CA 1
ATOM 740 C C . VAL A 1 96 ? -16.756 2.734 14.670 1.00 76.44 96 VAL A C 1
ATOM 742 O O . VAL A 1 96 ? -16.080 3.762 14.665 1.00 76.44 96 VAL A O 1
ATOM 745 N N . ASN A 1 97 ? -16.251 1.525 14.455 1.00 79.50 97 ASN A N 1
ATOM 746 C CA . ASN A 1 97 ? -14.877 1.267 14.050 1.00 79.50 97 ASN A CA 1
ATOM 747 C C . ASN A 1 97 ? -14.894 0.698 12.633 1.00 79.50 97 ASN A C 1
ATOM 749 O O . ASN A 1 97 ? -15.508 -0.334 12.400 1.00 79.50 97 ASN A O 1
ATOM 753 N N . ASN A 1 98 ? -14.222 1.353 11.694 1.00 83.56 98 ASN A N 1
ATOM 754 C CA . ASN A 1 98 ? -14.165 0.894 10.310 1.00 83.56 98 ASN A CA 1
ATOM 755 C C . ASN A 1 98 ? -12.973 -0.046 10.094 1.00 83.56 98 ASN A C 1
ATOM 757 O O . ASN A 1 98 ? -11.866 0.236 10.564 1.00 83.56 98 ASN A O 1
ATOM 761 N N . VAL A 1 99 ? -13.194 -1.154 9.385 1.00 86.81 99 VAL A N 1
ATOM 762 C CA . VAL A 1 99 ? -12.110 -2.039 8.943 1.00 86.81 99 VAL A CA 1
ATOM 763 C C . VAL A 1 99 ? -11.470 -1.440 7.687 1.00 86.81 99 VAL A C 1
ATOM 765 O O . VAL A 1 99 ? -12.180 -1.255 6.700 1.00 86.81 99 VAL A O 1
ATOM 768 N N . PRO A 1 100 ? -10.153 -1.161 7.665 1.00 88.25 100 PRO A N 1
ATOM 769 C CA . PRO A 1 100 ? -9.522 -0.565 6.493 1.00 88.25 100 PRO A CA 1
ATOM 770 C C . PRO A 1 100 ? -9.613 -1.460 5.252 1.00 88.25 100 PRO A C 1
ATOM 772 O O . PRO A 1 100 ? -9.454 -2.680 5.344 1.00 88.25 100 PRO A O 1
ATOM 775 N N . ILE A 1 101 ? -9.793 -0.855 4.081 1.00 90.56 101 ILE A N 1
ATOM 776 C CA . ILE A 1 101 ? -9.672 -1.540 2.789 1.00 90.56 101 ILE A CA 1
ATOM 777 C C . ILE A 1 101 ? -8.216 -1.520 2.357 1.00 90.56 101 ILE A C 1
ATOM 779 O O . ILE A 1 101 ? -7.564 -0.483 2.451 1.00 90.56 101 ILE A O 1
ATOM 783 N N . GLN A 1 102 ? -7.729 -2.656 1.863 1.00 91.75 102 GLN A N 1
ATOM 784 C CA . GLN A 1 102 ? -6.385 -2.792 1.315 1.00 91.75 102 GLN A CA 1
ATOM 785 C C . GLN A 1 102 ? -6.459 -2.929 -0.205 1.00 91.75 102 GLN A C 1
ATOM 787 O O . GLN A 1 102 ? -7.186 -3.783 -0.710 1.00 91.75 102 GLN A O 1
ATOM 792 N N . ILE A 1 103 ? -5.708 -2.098 -0.920 1.00 92.12 103 ILE A N 1
ATOM 793 C CA . ILE A 1 103 ? -5.571 -2.148 -2.375 1.00 92.12 103 ILE A CA 1
ATOM 794 C C . ILE A 1 103 ? -4.142 -2.561 -2.713 1.00 92.12 103 ILE A C 1
ATOM 796 O O . ILE A 1 103 ? -3.188 -1.885 -2.329 1.00 92.12 103 ILE A O 1
ATOM 800 N N . GLU A 1 104 ? -4.001 -3.675 -3.427 1.00 92.69 104 GLU A N 1
ATOM 801 C CA . GLU A 1 104 ? -2.725 -4.111 -3.993 1.00 92.69 104 GLU A CA 1
ATOM 802 C C . GLU A 1 104 ? -2.549 -3.536 -5.403 1.00 92.69 104 GLU A C 1
ATOM 804 O O . GLU A 1 104 ? -3.495 -3.474 -6.193 1.00 92.69 104 GLU A O 1
ATOM 809 N N . LEU A 1 105 ? -1.328 -3.093 -5.703 1.00 93.00 105 LEU A N 1
ATOM 810 C CA . LEU A 1 105 ? -0.938 -2.596 -7.014 1.00 93.00 105 LEU A CA 1
ATOM 811 C C . LEU A 1 105 ? 0.088 -3.555 -7.617 1.00 93.00 105 LEU A C 1
ATOM 813 O O . LEU A 1 105 ? 1.215 -3.643 -7.131 1.00 93.00 105 LEU A O 1
ATOM 817 N N . ASP A 1 106 ? -0.312 -4.252 -8.678 1.00 91.06 106 ASP A N 1
ATOM 818 C CA . ASP A 1 106 ? 0.544 -5.200 -9.387 1.00 91.06 106 ASP A CA 1
ATOM 819 C C . ASP A 1 106 ? 1.077 -4.589 -10.685 1.00 91.06 106 ASP A C 1
ATOM 821 O O . ASP A 1 106 ? 0.305 -4.249 -11.591 1.00 91.06 106 ASP A O 1
ATOM 825 N N . PHE A 1 107 ? 2.403 -4.499 -10.781 1.00 96.50 107 PHE A N 1
ATOM 826 C CA . PHE A 1 107 ? 3.134 -4.060 -11.969 1.00 96.50 107 PHE A CA 1
ATOM 827 C C . PHE A 1 107 ? 4.136 -5.126 -12.413 1.00 96.50 107 PHE A C 1
ATOM 829 O O . PHE A 1 107 ? 4.528 -6.007 -11.640 1.00 96.50 107 PHE A O 1
ATOM 836 N N . LYS A 1 108 ? 4.553 -5.055 -13.676 1.00 97.25 108 LYS A N 1
ATOM 837 C CA . LYS A 1 108 ? 5.486 -6.004 -14.282 1.00 97.25 108 LYS A CA 1
ATOM 838 C C . LYS A 1 108 ? 6.663 -5.286 -14.930 1.00 97.25 108 LYS A C 1
ATOM 840 O O . LYS A 1 108 ? 6.531 -4.181 -15.443 1.00 97.25 108 LYS A O 1
ATOM 845 N N . LYS A 1 109 ? 7.809 -5.951 -14.930 1.00 97.44 109 LYS A N 1
ATOM 846 C CA . LYS A 1 109 ? 9.049 -5.552 -15.571 1.00 97.44 109 LYS A CA 1
ATOM 847 C C . LYS A 1 109 ? 9.431 -6.578 -16.629 1.00 97.44 109 LYS A C 1
ATOM 849 O O . LYS A 1 109 ? 9.612 -7.754 -16.319 1.00 97.44 109 LYS A O 1
ATOM 854 N N . ALA A 1 110 ? 9.611 -6.117 -17.860 1.00 97.19 110 ALA A N 1
ATOM 855 C CA . ALA A 1 110 ? 10.259 -6.859 -18.927 1.00 97.19 110 ALA A CA 1
ATOM 856 C C . ALA A 1 110 ? 11.613 -6.246 -19.301 1.00 97.19 110 ALA A C 1
ATOM 858 O O . ALA A 1 110 ? 11.825 -5.030 -19.250 1.00 97.19 110 ALA A O 1
ATOM 859 N N . LEU A 1 111 ? 12.530 -7.128 -19.696 1.00 97.12 111 LEU A N 1
ATOM 860 C CA . LEU A 1 111 ? 13.841 -6.779 -20.223 1.00 97.12 111 LEU A CA 1
ATOM 861 C C . LEU A 1 111 ? 14.089 -7.565 -21.510 1.00 97.12 111 LEU A C 1
ATOM 863 O O . LEU A 1 111 ? 14.074 -8.796 -21.504 1.00 97.12 111 LEU A O 1
ATOM 867 N N . ALA A 1 112 ? 14.349 -6.854 -22.601 1.00 95.69 112 ALA A N 1
ATOM 868 C CA . ALA A 1 112 ? 14.798 -7.436 -23.858 1.00 95.69 112 ALA A CA 1
ATOM 869 C C . ALA A 1 112 ? 16.330 -7.386 -23.970 1.00 95.69 112 ALA A C 1
ATOM 871 O O . ALA A 1 112 ? 16.973 -6.449 -23.500 1.00 95.69 112 ALA A O 1
ATOM 872 N N . GLY A 1 113 ? 16.920 -8.388 -24.625 1.00 92.44 113 GLY A N 1
ATOM 873 C CA . GLY A 1 113 ? 18.365 -8.471 -24.884 1.00 92.44 113 GLY A CA 1
ATOM 874 C C . GLY A 1 113 ? 19.146 -9.358 -23.908 1.00 92.44 113 GLY A C 1
ATOM 875 O O . GLY A 1 113 ? 20.240 -9.801 -24.243 1.00 92.44 113 GLY A O 1
ATOM 876 N N . ARG A 1 114 ? 18.582 -9.693 -22.739 1.00 93.69 114 ARG A N 1
ATOM 877 C CA . ARG A 1 114 ? 19.092 -10.738 -21.829 1.00 93.69 114 ARG A CA 1
ATOM 878 C C . ARG A 1 114 ? 18.042 -11.139 -20.794 1.00 93.69 114 ARG A C 1
ATOM 880 O O . ARG A 1 114 ? 16.975 -10.542 -20.720 1.00 93.69 114 ARG A O 1
ATOM 887 N N . GLN A 1 115 ? 18.376 -12.121 -19.958 1.00 94.12 115 GLN A N 1
ATOM 888 C CA . GLN A 1 115 ? 17.552 -12.486 -18.807 1.00 94.12 115 GLN A CA 1
ATOM 889 C C . GLN A 1 115 ? 17.510 -11.366 -17.755 1.00 94.12 115 GLN A C 1
ATOM 891 O O . GLN A 1 115 ? 18.534 -10.744 -17.444 1.00 94.12 115 GLN A O 1
ATOM 896 N N . LEU A 1 116 ? 16.311 -11.151 -17.209 1.00 96.12 116 LEU A N 1
ATOM 897 C CA . LEU A 1 116 ? 16.037 -10.255 -16.091 1.00 96.12 116 LEU A CA 1
ATOM 898 C C . LEU A 1 116 ? 16.545 -10.867 -14.781 1.00 96.12 116 LEU A C 1
ATOM 900 O O . LEU A 1 116 ? 16.329 -12.054 -14.524 1.00 96.12 116 LEU A O 1
ATOM 904 N N . LYS A 1 117 ? 17.205 -10.067 -13.943 1.00 96.12 117 LYS A N 1
ATOM 905 C CA . LYS A 1 117 ? 17.621 -10.479 -12.596 1.00 96.12 117 LYS A CA 1
ATOM 906 C C . LYS A 1 117 ? 16.686 -9.884 -11.548 1.00 96.12 117 LYS A C 1
ATOM 908 O O . LYS A 1 117 ? 16.144 -8.798 -11.731 1.00 96.12 117 LYS A O 1
ATOM 913 N N . ALA A 1 118 ? 16.510 -10.590 -10.433 1.00 97.25 118 ALA A N 1
ATOM 914 C CA . ALA A 1 118 ? 15.798 -10.039 -9.285 1.00 97.25 118 ALA A CA 1
ATOM 915 C C . ALA A 1 118 ? 16.555 -8.830 -8.716 1.00 97.25 118 ALA A C 1
ATOM 917 O O . ALA A 1 118 ? 17.786 -8.837 -8.664 1.00 97.25 118 ALA A O 1
ATOM 918 N N . ASN A 1 119 ? 15.806 -7.842 -8.238 1.00 97.19 119 ASN A N 1
ATOM 919 C CA . ASN A 1 119 ? 16.294 -6.608 -7.629 1.00 97.19 119 ASN A CA 1
ATOM 920 C C . ASN A 1 119 ? 17.179 -5.749 -8.545 1.00 97.19 119 ASN A C 1
ATOM 922 O O . ASN A 1 119 ? 18.061 -5.043 -8.066 1.00 97.19 119 ASN A O 1
ATOM 926 N N . GLU A 1 120 ? 16.972 -5.839 -9.859 1.00 96.62 120 GLU A N 1
ATOM 927 C CA . GLU A 1 120 ? 17.804 -5.162 -10.856 1.00 96.62 120 GLU A CA 1
ATOM 928 C C . GLU A 1 120 ? 17.297 -3.760 -11.206 1.00 96.62 120 GLU A C 1
ATOM 930 O O . GLU A 1 120 ? 18.096 -2.840 -11.370 1.00 96.62 120 GLU A O 1
ATOM 935 N N . PHE A 1 121 ? 15.979 -3.595 -11.298 1.00 98.00 121 PHE A N 1
ATOM 936 C CA . PHE A 1 121 ? 15.321 -2.330 -11.600 1.00 98.00 121 PHE A CA 1
ATOM 937 C C . PHE A 1 121 ? 14.504 -1.853 -10.404 1.00 98.00 121 PHE A C 1
ATOM 939 O O . PHE A 1 121 ? 13.904 -2.653 -9.677 1.00 98.00 121 PHE A O 1
ATOM 946 N N . THR A 1 122 ? 14.483 -0.535 -10.229 1.00 97.94 122 THR A N 1
ATOM 947 C CA . THR A 1 122 ? 13.862 0.148 -9.096 1.00 97.94 122 THR A CA 1
ATOM 948 C C . THR A 1 122 ? 12.669 0.958 -9.575 1.00 97.94 122 THR A C 1
ATOM 950 O O . THR A 1 122 ? 12.757 1.673 -10.569 1.00 97.94 122 THR A O 1
ATOM 953 N N . PHE A 1 123 ? 11.568 0.879 -8.839 1.00 98.19 123 PHE A N 1
ATOM 954 C CA . PHE A 1 123 ? 10.306 1.542 -9.140 1.00 98.19 123 PHE A CA 1
ATOM 955 C C . PHE A 1 123 ? 9.876 2.385 -7.952 1.00 98.19 123 PHE A C 1
ATOM 957 O O . PHE A 1 123 ? 10.047 1.981 -6.801 1.00 98.19 123 PHE A O 1
ATOM 964 N N . GLN A 1 124 ? 9.292 3.542 -8.228 1.00 97.69 124 GLN A N 1
ATOM 965 C CA . GLN A 1 124 ? 8.778 4.450 -7.213 1.00 97.69 124 GLN A CA 1
ATOM 966 C C . GLN A 1 124 ? 7.273 4.595 -7.352 1.00 97.69 124 GLN A C 1
ATOM 968 O O . GLN A 1 124 ? 6.765 4.817 -8.450 1.00 97.69 124 GLN A O 1
ATOM 973 N N . LEU A 1 125 ? 6.584 4.495 -6.218 1.00 97.50 125 LEU A N 1
ATOM 974 C CA . LEU A 1 125 ? 5.204 4.922 -6.060 1.00 97.50 125 LEU A CA 1
ATOM 975 C C . LEU A 1 125 ? 5.215 6.366 -5.559 1.00 97.50 125 LEU A C 1
ATOM 977 O O . LEU A 1 125 ? 5.750 6.653 -4.488 1.00 97.50 125 LEU A O 1
ATOM 981 N N . LEU A 1 126 ? 4.629 7.260 -6.342 1.00 96.50 126 LEU A N 1
ATOM 982 C CA . LEU A 1 126 ? 4.563 8.694 -6.095 1.00 96.50 126 LEU A CA 1
ATOM 983 C C . LEU A 1 126 ? 3.113 9.122 -5.849 1.00 96.50 126 LEU A C 1
ATOM 985 O O . LEU A 1 126 ? 2.175 8.472 -6.328 1.00 96.50 126 LEU A O 1
ATOM 989 N N . ASP A 1 127 ? 2.933 10.236 -5.144 1.00 93.44 127 ASP A N 1
ATOM 990 C CA . ASP A 1 127 ? 1.653 10.948 -5.131 1.00 93.44 127 ASP A CA 1
ATOM 991 C C . ASP A 1 127 ? 1.399 11.713 -6.448 1.00 93.44 127 ASP A C 1
ATOM 993 O O . ASP A 1 127 ? 2.188 11.649 -7.397 1.00 93.44 127 ASP A O 1
ATOM 997 N N . ASP A 1 128 ? 0.251 12.393 -6.543 1.00 89.62 128 ASP A N 1
ATOM 998 C CA . ASP A 1 128 ? -0.179 13.081 -7.772 1.00 89.62 128 ASP A CA 1
ATOM 999 C C . ASP A 1 128 ? 0.817 14.172 -8.211 1.00 89.62 128 ASP A C 1
ATOM 1001 O O . ASP A 1 128 ? 1.009 14.394 -9.411 1.00 89.62 128 ASP A O 1
ATOM 1005 N N . ASP A 1 129 ? 1.503 14.795 -7.250 1.00 86.44 129 ASP A N 1
ATOM 1006 C CA . ASP A 1 129 ? 2.426 15.906 -7.478 1.00 86.44 129 ASP A CA 1
ATOM 1007 C C . ASP A 1 129 ? 3.816 15.453 -7.962 1.00 86.44 129 ASP A C 1
ATOM 1009 O O . ASP A 1 129 ? 4.613 16.289 -8.374 1.00 86.44 129 ASP A O 1
ATOM 1013 N N . GLU A 1 130 ? 4.121 14.148 -7.968 1.00 82.12 130 GLU A N 1
ATOM 1014 C CA . GLU A 1 130 ? 5.401 13.540 -8.400 1.00 82.12 130 GLU A CA 1
ATOM 1015 C C . GLU A 1 130 ? 6.641 13.910 -7.566 1.00 82.12 130 GLU A C 1
ATOM 1017 O O . GLU A 1 130 ? 7.711 13.337 -7.772 1.00 82.12 130 GLU A O 1
ATOM 1022 N N . PHE A 1 131 ? 6.527 14.835 -6.615 1.00 82.81 131 PHE A N 1
ATOM 1023 C CA . PHE A 1 131 ? 7.654 15.285 -5.790 1.00 82.81 131 PHE A CA 1
ATOM 1024 C C . PHE A 1 131 ? 7.844 14.463 -4.516 1.00 82.81 131 PHE A C 1
ATOM 1026 O O . PHE A 1 131 ? 8.877 14.586 -3.856 1.00 82.81 131 PHE A O 1
ATOM 1033 N N . ASN A 1 132 ? 6.868 13.629 -4.164 1.00 93.31 132 ASN A N 1
ATOM 1034 C CA . ASN A 1 132 ? 6.885 12.851 -2.940 1.00 93.31 132 ASN A CA 1
ATOM 1035 C C . ASN A 1 132 ? 6.907 11.352 -3.251 1.00 93.31 132 ASN A C 1
ATOM 1037 O O . ASN A 1 132 ? 5.975 10.794 -3.835 1.00 93.31 132 ASN A O 1
ATOM 1041 N N . VAL A 1 133 ? 7.989 10.699 -2.832 1.00 96.44 133 VAL A N 1
ATOM 1042 C CA . VAL A 1 133 ? 8.149 9.250 -2.950 1.00 96.44 133 VAL A CA 1
ATOM 1043 C C . VAL A 1 133 ? 7.462 8.590 -1.763 1.00 96.44 133 VAL A C 1
ATOM 1045 O O . VAL A 1 133 ? 7.939 8.681 -0.633 1.00 96.44 133 VAL A O 1
ATOM 1048 N N . LEU A 1 134 ? 6.348 7.910 -2.026 1.00 96.12 134 LEU A N 1
ATOM 1049 C CA . LEU A 1 134 ? 5.590 7.178 -1.013 1.00 96.12 134 LEU A CA 1
ATOM 1050 C C . LEU A 1 134 ? 6.255 5.842 -0.684 1.00 96.12 134 LEU A C 1
ATOM 1052 O O . LEU A 1 134 ? 6.342 5.455 0.479 1.00 96.12 134 LEU A O 1
ATOM 1056 N N . GLU A 1 135 ? 6.725 5.137 -1.711 1.00 97.50 135 GLU A N 1
ATOM 1057 C CA . GLU A 1 135 ? 7.381 3.841 -1.567 1.00 97.50 135 GLU A CA 1
ATOM 1058 C C . GLU A 1 135 ? 8.345 3.588 -2.729 1.00 97.50 135 GLU A C 1
ATOM 1060 O O . GLU A 1 135 ? 8.182 4.111 -3.832 1.00 97.50 135 GLU A O 1
ATOM 1065 N N . THR A 1 136 ? 9.367 2.772 -2.482 1.00 97.50 136 THR A N 1
ATOM 1066 C CA . THR A 1 136 ? 10.278 2.262 -3.508 1.00 97.50 136 THR A CA 1
ATOM 1067 C C . THR A 1 136 ? 10.276 0.738 -3.464 1.00 97.50 136 THR A C 1
ATOM 1069 O O . THR A 1 136 ? 10.407 0.155 -2.390 1.00 97.50 136 THR A O 1
ATOM 1072 N N . ALA A 1 137 ? 10.149 0.105 -4.626 1.00 97.62 137 ALA A N 1
ATOM 1073 C CA . ALA A 1 137 ? 10.137 -1.344 -4.792 1.00 97.62 137 ALA A CA 1
ATOM 1074 C C . ALA A 1 137 ? 11.086 -1.768 -5.917 1.00 97.62 137 ALA A C 1
ATOM 1076 O O . ALA A 1 137 ? 11.503 -0.957 -6.742 1.00 97.62 137 ALA A O 1
ATOM 1077 N N . THR A 1 138 ? 11.417 -3.053 -5.968 1.00 97.75 138 THR A N 1
ATOM 1078 C CA . THR A 1 138 ? 12.240 -3.643 -7.027 1.00 97.75 138 THR A CA 1
ATOM 1079 C C . THR A 1 138 ? 11.517 -4.807 -7.695 1.00 97.75 138 THR A C 1
ATOM 1081 O O . THR A 1 138 ? 10.564 -5.361 -7.143 1.00 97.75 138 THR A O 1
ATOM 1084 N N . ASN A 1 139 ? 11.951 -5.185 -8.899 1.00 98.06 139 ASN A N 1
ATOM 1085 C CA . ASN A 1 139 ? 11.400 -6.357 -9.579 1.00 98.06 139 ASN A CA 1
ATOM 1086 C C . ASN A 1 139 ? 11.901 -7.671 -8.958 1.00 98.06 139 ASN A C 1
ATOM 1088 O O . ASN A 1 139 ? 13.057 -7.780 -8.551 1.00 98.06 139 ASN A O 1
ATOM 1092 N N . ASP A 1 140 ? 11.077 -8.714 -8.979 1.00 97.38 140 ASP A N 1
ATOM 1093 C CA . ASP A 1 140 ? 11.520 -10.084 -8.719 1.00 97.38 140 ASP A CA 1
ATOM 1094 C C . ASP A 1 140 ? 12.120 -10.747 -9.980 1.00 97.38 140 ASP A C 1
ATOM 1096 O O . ASP A 1 140 ? 12.238 -10.137 -11.048 1.00 97.38 140 ASP A O 1
ATOM 1100 N N . LYS A 1 141 ? 12.523 -12.019 -9.859 1.00 96.06 141 LYS A N 1
ATOM 1101 C CA . LYS A 1 141 ? 13.109 -12.806 -10.961 1.00 96.06 141 LYS A CA 1
ATOM 1102 C C . LYS A 1 141 ? 12.157 -13.029 -12.146 1.00 96.06 141 LYS A C 1
ATOM 1104 O O . LYS A 1 141 ? 12.624 -13.278 -13.252 1.00 96.06 141 LYS A O 1
ATOM 1109 N N . ASP A 1 142 ? 10.849 -12.983 -11.903 1.00 95.75 142 ASP A N 1
ATOM 1110 C CA . ASP A 1 142 ? 9.795 -13.164 -12.905 1.00 95.75 142 ASP A CA 1
ATOM 1111 C C . ASP A 1 142 ? 9.295 -11.802 -13.430 1.00 95.75 142 ASP A C 1
ATOM 1113 O O . ASP A 1 142 ? 8.374 -11.740 -14.246 1.00 95.75 142 ASP A O 1
ATOM 1117 N N . GLY A 1 143 ? 9.910 -10.710 -12.964 1.00 96.56 143 GLY A N 1
ATOM 1118 C CA . GLY A 1 143 ? 9.587 -9.340 -13.322 1.00 96.56 143 GLY A CA 1
ATOM 1119 C C . GLY A 1 143 ? 8.430 -8.738 -12.540 1.00 96.56 143 GLY A C 1
ATOM 1120 O O . GLY A 1 143 ? 8.005 -7.643 -12.879 1.00 96.56 143 GLY A O 1
ATOM 1121 N N . LYS A 1 144 ? 7.890 -9.376 -11.504 1.00 97.31 144 LYS A N 1
ATOM 1122 C CA . LYS A 1 144 ? 6.814 -8.762 -10.713 1.00 97.31 144 LYS A CA 1
ATOM 1123 C C . LYS A 1 144 ? 7.367 -7.656 -9.830 1.00 97.31 144 LYS A C 1
ATOM 1125 O O . LYS A 1 144 ? 8.402 -7.827 -9.191 1.00 97.31 144 LYS A O 1
ATOM 1130 N N . VAL A 1 145 ? 6.643 -6.549 -9.760 1.00 97.06 145 VAL A N 1
ATOM 1131 C CA . VAL A 1 145 ? 6.929 -5.418 -8.878 1.00 97.06 145 VAL A CA 1
ATOM 1132 C C . VAL A 1 145 ? 5.763 -5.307 -7.906 1.00 97.06 145 VAL A C 1
ATOM 1134 O O . VAL A 1 145 ? 4.630 -5.074 -8.329 1.00 97.06 145 VAL A O 1
ATOM 1137 N N . LYS A 1 146 ? 6.037 -5.514 -6.613 1.00 94.38 146 LYS A N 1
ATOM 1138 C CA . LYS A 1 146 ? 5.021 -5.492 -5.555 1.00 94.38 146 LYS A CA 1
ATOM 1139 C C . LYS A 1 146 ? 5.291 -4.351 -4.578 1.00 94.38 146 LYS A C 1
ATOM 1141 O O . LYS A 1 146 ? 6.345 -4.319 -3.950 1.00 94.38 146 LYS A O 1
ATOM 1146 N N . PHE A 1 147 ? 4.313 -3.461 -4.445 1.00 96.31 147 PHE A N 1
ATOM 1147 C CA . PHE A 1 147 ? 4.276 -2.416 -3.422 1.00 96.31 147 PHE A CA 1
ATOM 1148 C C . PHE A 1 147 ? 3.518 -2.895 -2.181 1.00 96.31 147 PHE A C 1
ATOM 1150 O O . PHE A 1 147 ? 2.775 -3.885 -2.225 1.00 96.31 147 PHE A O 1
ATOM 1157 N N . THR A 1 148 ? 3.680 -2.182 -1.071 1.00 95.50 148 THR A N 1
ATOM 1158 C CA . THR A 1 148 ? 2.847 -2.368 0.114 1.00 95.50 148 THR A CA 1
ATOM 1159 C C . THR A 1 148 ? 1.406 -1.973 -0.208 1.00 95.50 148 THR A C 1
ATOM 1161 O O . THR A 1 148 ? 1.147 -0.998 -0.911 1.00 95.50 148 THR A O 1
ATOM 1164 N N . SER A 1 149 ? 0.435 -2.734 0.304 1.00 93.69 149 SER A N 1
ATOM 1165 C CA . SER A 1 149 ? -0.978 -2.450 0.053 1.00 93.69 149 SER A CA 1
ATOM 1166 C C . SER A 1 149 ? -1.373 -1.076 0.602 1.00 93.69 149 SER A C 1
ATOM 1168 O O . SER A 1 149 ? -1.141 -0.772 1.778 1.00 93.69 149 SER A O 1
ATOM 1170 N N . LEU A 1 150 ? -2.038 -0.275 -0.229 1.00 94.19 150 LEU A N 1
ATOM 1171 C CA . LEU A 1 150 ? -2.600 1.014 0.164 1.00 94.19 150 LEU A CA 1
ATOM 1172 C C . LEU A 1 150 ? -3.807 0.785 1.072 1.00 94.19 150 LEU A C 1
ATOM 1174 O O . LEU A 1 150 ? -4.669 -0.034 0.752 1.00 94.19 150 LEU A O 1
ATOM 1178 N N . LYS A 1 151 ? -3.867 1.494 2.205 1.00 93.12 151 LYS A N 1
ATOM 1179 C CA . LYS A 1 151 ? -4.919 1.328 3.217 1.00 93.12 151 LYS A CA 1
ATOM 1180 C C . LYS A 1 151 ? -5.820 2.553 3.263 1.00 93.12 151 LYS A C 1
ATOM 1182 O O . LYS A 1 151 ? -5.314 3.657 3.423 1.00 93.12 151 LYS A O 1
ATOM 1187 N N . TYR A 1 152 ? -7.130 2.333 3.203 1.00 92.50 152 TYR A N 1
ATOM 1188 C CA . TYR A 1 152 ? -8.139 3.391 3.280 1.00 92.50 152 TYR A CA 1
ATOM 1189 C C . TYR A 1 152 ? -9.172 3.106 4.361 1.00 92.50 152 TYR A C 1
ATOM 1191 O O . TYR A 1 152 ? -9.587 1.960 4.547 1.00 92.50 152 TYR A O 1
ATOM 1199 N N . THR A 1 153 ? -9.596 4.156 5.051 1.00 90.06 153 THR A N 1
ATOM 1200 C CA . THR A 1 153 ? -10.606 4.152 6.114 1.00 90.06 153 THR A CA 1
ATOM 1201 C C . THR A 1 153 ? -11.743 5.124 5.790 1.00 90.06 153 THR A C 1
ATOM 1203 O O . THR A 1 153 ? -11.684 5.859 4.808 1.00 90.06 153 THR A O 1
ATOM 1206 N N . ASN A 1 154 ? -12.770 5.192 6.643 1.00 85.31 154 ASN A N 1
ATOM 1207 C CA . ASN A 1 154 ? -13.862 6.169 6.498 1.00 85.31 154 ASN A CA 1
ATOM 1208 C C . ASN A 1 154 ? -13.401 7.642 6.488 1.00 85.31 154 ASN A C 1
ATOM 1210 O O . ASN A 1 154 ? -14.144 8.501 6.022 1.00 85.31 154 ASN A O 1
ATOM 1214 N N . ASN A 1 155 ? -12.199 7.953 6.984 1.00 87.50 155 ASN A N 1
ATOM 1215 C CA . ASN A 1 155 ? -11.651 9.312 6.919 1.00 87.50 155 ASN A CA 1
ATOM 1216 C C . ASN A 1 155 ? -11.030 9.640 5.552 1.00 87.50 155 ASN A C 1
ATOM 1218 O O . ASN A 1 155 ? -10.733 10.800 5.284 1.00 87.50 155 ASN A O 1
ATOM 1222 N N . ASP A 1 156 ? -10.865 8.633 4.695 1.00 91.12 156 ASP A N 1
ATOM 1223 C CA . ASP A 1 156 ? -10.160 8.717 3.419 1.00 91.12 156 ASP A CA 1
ATOM 1224 C C . ASP A 1 156 ? -11.139 8.695 2.234 1.00 91.12 156 ASP A C 1
ATOM 1226 O O . ASP A 1 156 ? -10.850 8.139 1.181 1.00 91.12 156 ASP A O 1
ATOM 1230 N N . ILE A 1 157 ? -12.345 9.244 2.403 1.00 91.06 157 ILE A N 1
ATOM 1231 C CA . ILE A 1 157 ? -13.323 9.344 1.312 1.00 91.06 157 ILE A CA 1
ATOM 1232 C C . ILE A 1 157 ? -12.845 10.399 0.317 1.00 91.06 157 ILE A C 1
ATOM 1234 O O . ILE A 1 157 ? -12.677 11.570 0.661 1.00 91.06 157 ILE A O 1
ATOM 1238 N N . GLY A 1 158 ? -12.678 9.997 -0.940 1.00 93.31 158 GLY A N 1
ATOM 1239 C CA . GLY A 1 158 ? -12.171 10.881 -1.976 1.00 93.31 158 GLY A CA 1
ATOM 1240 C C . GLY A 1 158 ? -11.587 10.146 -3.173 1.00 93.31 158 GLY A C 1
ATOM 1241 O O . GLY A 1 158 ? -11.706 8.930 -3.323 1.00 93.31 158 GLY A O 1
ATOM 1242 N N . VAL A 1 159 ? -10.959 10.923 -4.051 1.00 95.12 159 VAL A N 1
ATOM 1243 C CA . VAL A 1 159 ? -10.244 10.419 -5.223 1.00 95.12 159 VAL A CA 1
ATOM 1244 C C . VAL A 1 159 ? -8.760 10.665 -5.014 1.00 95.12 159 VAL A C 1
ATOM 1246 O O . VAL A 1 159 ? -8.341 11.806 -4.837 1.00 95.12 159 VAL A O 1
ATOM 1249 N N . TYR A 1 160 ? -7.981 9.595 -5.081 1.00 94.94 160 TYR A N 1
ATOM 1250 C CA . TYR A 1 160 ? -6.532 9.612 -4.960 1.00 94.94 160 TYR A CA 1
ATOM 1251 C C . TYR A 1 160 ? -5.916 9.262 -6.302 1.00 94.94 160 TYR A C 1
ATOM 1253 O O . TYR A 1 160 ? -6.361 8.331 -6.977 1.00 94.94 160 TYR A O 1
ATOM 1261 N N . ARG A 1 161 ? -4.882 10.003 -6.685 1.00 94.94 161 ARG A N 1
ATOM 1262 C CA . ARG A 1 161 ? -4.072 9.698 -7.858 1.00 94.94 161 ARG A CA 1
ATOM 1263 C C . ARG A 1 161 ? -2.658 9.394 -7.408 1.00 94.94 161 ARG A C 1
ATOM 1265 O O . ARG A 1 161 ? -2.092 10.119 -6.596 1.00 94.94 161 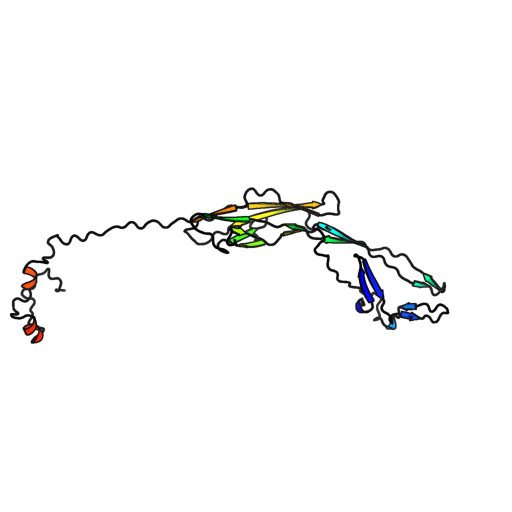ARG A O 1
ATOM 1272 N N . TYR A 1 162 ? -2.126 8.314 -7.949 1.00 95.62 162 TYR A N 1
ATOM 1273 C CA . TYR A 1 162 ? -0.759 7.873 -7.746 1.00 95.62 162 TYR A CA 1
ATOM 1274 C C . TYR A 1 162 ? -0.096 7.676 -9.094 1.00 95.62 162 TYR A C 1
ATOM 1276 O O . TYR A 1 162 ? -0.764 7.437 -10.108 1.00 95.62 162 TYR A O 1
ATOM 1284 N N . LYS A 1 163 ? 1.228 7.732 -9.094 1.00 95.56 163 LYS A N 1
ATOM 1285 C CA . LYS A 1 163 ? 2.040 7.460 -10.275 1.00 95.56 163 LYS A CA 1
ATOM 1286 C C . LYS A 1 163 ? 3.091 6.429 -9.925 1.00 95.56 163 LYS A C 1
ATOM 1288 O O . LYS A 1 163 ? 3.757 6.550 -8.903 1.00 95.56 163 LYS A O 1
ATOM 1293 N N . VAL A 1 164 ? 3.234 5.422 -10.776 1.00 97.12 164 VAL A N 1
ATOM 1294 C CA . VAL A 1 164 ? 4.342 4.475 -10.696 1.00 97.12 164 VAL A CA 1
ATOM 1295 C C . VAL A 1 164 ? 5.303 4.763 -11.831 1.00 97.12 164 VAL A C 1
ATOM 1297 O O . VAL A 1 164 ? 4.891 4.860 -12.990 1.00 97.12 164 VAL A O 1
ATOM 1300 N N . VAL A 1 165 ? 6.572 4.937 -11.481 1.00 96.69 165 VAL A N 1
ATOM 1301 C CA . VAL A 1 165 ? 7.651 5.248 -12.422 1.00 96.69 165 VAL A CA 1
ATOM 1302 C C . VAL A 1 165 ? 8.829 4.316 -12.194 1.00 96.69 165 VAL A C 1
ATOM 1304 O O . VAL A 1 165 ? 9.086 3.892 -11.065 1.00 96.69 165 VAL A O 1
ATOM 1307 N N . GLU A 1 166 ? 9.560 4.015 -13.260 1.00 97.50 166 GLU A N 1
ATOM 1308 C CA . GLU A 1 166 ? 10.864 3.373 -13.1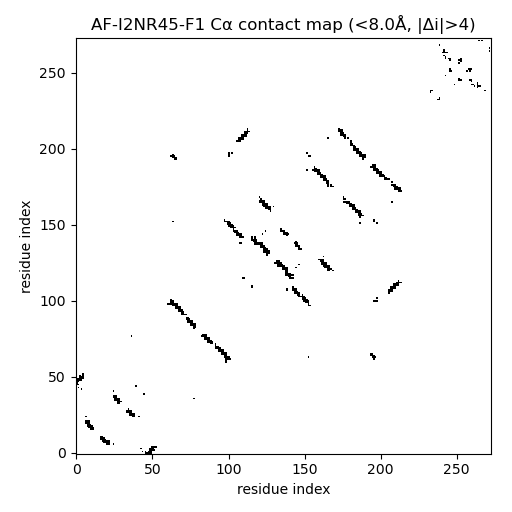56 1.00 97.50 166 GLU A CA 1
ATOM 1309 C C . GLU A 1 166 ? 11.950 4.426 -12.903 1.00 97.50 166 GLU A C 1
ATOM 1311 O O . GLU A 1 166 ? 11.961 5.499 -13.508 1.00 97.50 166 GLU A O 1
ATOM 1316 N N . VAL A 1 167 ? 12.875 4.121 -11.995 1.00 97.19 167 VAL A N 1
ATOM 1317 C CA . VAL A 1 167 ? 14.044 4.958 -11.729 1.00 97.19 167 VAL A CA 1
ATOM 1318 C C . VAL A 1 167 ? 15.152 4.563 -12.695 1.00 97.19 167 VAL A C 1
ATOM 1320 O O . VAL A 1 167 ? 15.665 3.443 -12.635 1.00 97.19 167 VAL A O 1
ATOM 1323 N N . ALA A 1 168 ? 15.550 5.497 -13.560 1.00 95.44 168 ALA A N 1
ATOM 1324 C CA . ALA A 1 168 ? 16.663 5.290 -14.476 1.00 95.44 168 ALA A CA 1
ATOM 1325 C C . ALA A 1 168 ? 17.961 5.004 -13.701 1.00 95.44 168 ALA A C 1
ATOM 1327 O O . ALA A 1 168 ? 18.362 5.762 -12.813 1.00 95.44 168 ALA A O 1
ATOM 1328 N N . GLY A 1 169 ? 18.607 3.891 -14.040 1.00 93.94 169 GLY A N 1
ATOM 1329 C CA . GLY A 1 169 ? 19.905 3.516 -13.491 1.00 93.94 169 GLY A CA 1
ATOM 1330 C C . GLY A 1 169 ? 21.069 4.164 -14.243 1.00 93.94 169 GLY A C 1
ATOM 1331 O O . GLY A 1 169 ? 20.904 5.100 -15.022 1.00 93.94 169 GLY A O 1
ATOM 1332 N N . THR A 1 170 ? 22.276 3.654 -13.998 1.00 94.25 170 THR A N 1
ATOM 1333 C CA . THR A 1 170 ? 23.526 4.188 -14.566 1.00 94.25 170 THR A CA 1
ATOM 1334 C C . THR A 1 170 ? 24.116 3.331 -15.688 1.00 94.25 170 THR A C 1
ATOM 1336 O O . THR A 1 170 ? 25.141 3.706 -16.257 1.00 94.25 170 THR A O 1
ATOM 1339 N N . ASP A 1 171 ? 23.507 2.185 -16.010 1.00 93.00 171 ASP A N 1
ATOM 1340 C CA . ASP A 1 171 ? 23.996 1.288 -17.058 1.00 93.00 171 ASP A CA 1
ATOM 1341 C C . ASP A 1 171 ? 23.681 1.879 -18.438 1.00 93.00 171 ASP A C 1
ATOM 1343 O O . ASP A 1 171 ? 22.538 1.868 -18.890 1.00 93.00 171 ASP A O 1
ATOM 1347 N N . SER A 1 172 ? 24.709 2.386 -19.122 1.00 91.56 172 SER A N 1
ATOM 1348 C CA . SER A 1 172 ? 24.573 3.002 -20.446 1.00 91.56 172 SER A CA 1
ATOM 1349 C C . SER A 1 172 ? 24.196 2.015 -21.552 1.00 91.56 172 SER A C 1
ATOM 1351 O O . SER A 1 172 ? 23.815 2.445 -22.641 1.00 91.56 172 SER A O 1
ATOM 1353 N N . THR A 1 173 ? 24.284 0.706 -21.302 1.00 93.19 173 THR A N 1
ATOM 1354 C CA . THR A 1 173 ? 23.825 -0.319 -22.248 1.00 93.19 173 THR A CA 1
ATOM 1355 C C . THR A 1 173 ? 22.319 -0.544 -22.160 1.00 93.19 173 THR A C 1
ATOM 1357 O O . THR A 1 173 ? 21.736 -1.120 -23.080 1.00 93.19 173 THR A O 1
ATOM 1360 N N . VAL A 1 174 ? 21.664 -0.079 -21.092 1.00 96.25 174 VAL A N 1
ATOM 1361 C CA . VAL A 1 174 ? 20.227 -0.243 -20.872 1.00 96.25 174 VAL A CA 1
ATOM 1362 C C . VAL A 1 174 ? 19.491 1.030 -21.274 1.00 96.25 174 VAL A C 1
ATOM 1364 O O . VAL A 1 174 ? 19.752 2.117 -20.769 1.00 96.25 174 VAL A O 1
ATOM 1367 N N . THR A 1 175 ? 18.513 0.889 -22.163 1.00 96.62 175 THR A N 1
ATOM 1368 C CA . THR A 1 175 ? 17.489 1.918 -22.366 1.00 96.62 175 THR A CA 1
ATOM 1369 C C . THR A 1 175 ? 16.373 1.676 -21.359 1.00 96.62 175 THR A C 1
ATOM 1371 O O . THR A 1 175 ? 15.710 0.636 -21.412 1.00 96.62 175 THR A O 1
ATOM 1374 N N . TYR A 1 176 ? 16.222 2.615 -20.426 1.00 97.00 176 TYR A N 1
ATOM 1375 C CA . TYR A 1 176 ? 15.219 2.575 -19.366 1.00 97.00 176 TYR A CA 1
ATOM 1376 C C . TYR A 1 176 ? 13.864 3.074 -19.870 1.00 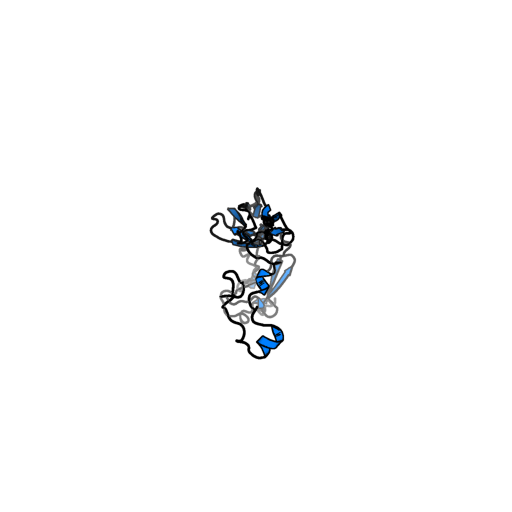97.00 176 TYR A C 1
ATOM 1378 O O . TYR A 1 176 ? 13.796 3.997 -20.687 1.00 97.00 176 TYR A O 1
ATOM 1386 N N . ASP A 1 177 ? 12.793 2.470 -19.367 1.00 96.31 177 ASP A N 1
ATOM 1387 C CA . ASP A 1 177 ? 11.431 2.892 -19.657 1.00 96.31 177 ASP A CA 1
ATOM 1388 C C . ASP A 1 177 ? 11.112 4.219 -18.950 1.00 96.31 177 ASP A C 1
ATOM 1390 O O . ASP A 1 177 ? 11.325 4.369 -17.748 1.00 96.31 177 ASP A O 1
ATOM 1394 N N . ASN A 1 178 ? 10.578 5.183 -19.701 1.00 94.69 178 ASN A N 1
ATOM 1395 C CA . ASN A 1 178 ? 10.154 6.490 -19.188 1.00 94.69 178 ASN A CA 1
ATOM 1396 C C . ASN A 1 178 ? 8.638 6.557 -18.931 1.00 94.69 178 ASN A C 1
ATOM 1398 O O . ASN A 1 178 ? 8.096 7.642 -18.687 1.00 94.69 178 ASN A O 1
ATOM 1402 N N . MET A 1 179 ? 7.933 5.426 -19.035 1.00 95.00 179 MET A N 1
ATOM 1403 C CA . MET A 1 179 ? 6.510 5.322 -18.748 1.00 95.00 179 MET A CA 1
ATOM 1404 C C . MET A 1 179 ? 6.186 5.827 -17.337 1.00 95.00 179 MET A C 1
ATOM 1406 O O . MET A 1 179 ? 6.878 5.537 -16.362 1.00 95.00 179 MET A O 1
ATOM 1410 N N . LYS A 1 180 ? 5.064 6.544 -17.226 1.00 94.62 180 LYS A N 1
ATOM 1411 C CA . LYS A 1 180 ? 4.434 6.885 -15.949 1.00 94.62 180 LYS A CA 1
ATOM 1412 C C . LYS A 1 180 ? 3.064 6.227 -15.886 1.00 94.62 180 LYS A C 1
ATOM 1414 O O . LYS A 1 180 ? 2.131 6.673 -16.556 1.00 94.62 180 LYS A O 1
ATOM 1419 N N . ALA A 1 181 ? 2.935 5.173 -15.091 1.00 95.38 181 ALA A N 1
ATOM 1420 C CA . ALA A 1 181 ? 1.662 4.493 -14.916 1.00 95.38 181 ALA A CA 1
ATOM 1421 C C . ALA A 1 181 ? 0.798 5.253 -13.904 1.00 95.38 181 ALA A C 1
ATOM 1423 O O . ALA A 1 181 ? 1.129 5.332 -12.722 1.00 95.38 181 ALA A O 1
ATOM 1424 N N . VAL A 1 182 ? -0.312 5.827 -14.371 1.00 94.81 182 VAL A N 1
ATOM 1425 C CA . VAL A 1 182 ? -1.247 6.580 -13.525 1.00 94.81 182 VAL A CA 1
ATOM 1426 C C . VAL A 1 182 ? -2.270 5.627 -12.916 1.00 94.81 182 VAL A C 1
ATOM 1428 O O . VAL A 1 182 ? -2.969 4.909 -13.629 1.00 94.81 182 VAL A O 1
ATOM 1431 N N . VAL A 1 183 ? -2.395 5.660 -11.593 1.00 95.50 183 VAL A N 1
ATOM 1432 C CA . VAL A 1 183 ? -3.358 4.874 -10.821 1.00 95.50 183 VAL A CA 1
ATOM 1433 C C . VAL A 1 183 ? -4.341 5.828 -10.164 1.00 95.50 183 VAL A C 1
ATOM 1435 O O . VAL A 1 183 ? -3.949 6.693 -9.389 1.00 95.50 183 VAL A O 1
ATOM 1438 N N . THR A 1 184 ? -5.633 5.669 -10.446 1.00 95.50 184 THR A N 1
ATOM 1439 C CA . THR A 1 184 ? -6.687 6.427 -9.757 1.00 95.50 184 THR A CA 1
ATOM 1440 C C . THR A 1 184 ? -7.441 5.499 -8.819 1.00 95.50 184 THR A C 1
ATOM 1442 O O . THR A 1 184 ? -8.011 4.511 -9.271 1.00 95.50 184 THR A O 1
ATOM 1445 N N . VAL A 1 185 ? -7.477 5.816 -7.528 1.00 95.56 185 VAL A N 1
ATOM 1446 C CA . VAL A 1 185 ? -8.261 5.092 -6.523 1.00 95.56 185 VAL A CA 1
ATOM 1447 C C . VAL A 1 185 ? -9.406 5.983 -6.066 1.00 95.56 185 VAL A C 1
ATOM 1449 O O . VAL A 1 185 ? -9.191 7.096 -5.596 1.00 95.56 185 VAL A O 1
ATOM 1452 N N . THR A 1 186 ? -10.638 5.508 -6.217 1.00 94.50 186 THR A N 1
ATOM 1453 C CA . THR A 1 186 ? -11.835 6.190 -5.711 1.00 94.50 186 THR A CA 1
ATOM 1454 C C . THR A 1 186 ? -12.333 5.470 -4.474 1.00 94.50 186 THR A C 1
ATOM 1456 O O . THR A 1 186 ? -12.715 4.304 -4.563 1.00 94.50 186 THR A O 1
ATOM 1459 N N . VAL A 1 187 ? -12.345 6.166 -3.344 1.00 94.19 187 VAL A N 1
ATOM 1460 C CA . VAL A 1 187 ? -12.832 5.671 -2.058 1.00 94.19 187 VAL A CA 1
ATOM 1461 C C . VAL A 1 187 ? -14.173 6.332 -1.763 1.00 94.19 187 VAL A C 1
ATOM 1463 O O . VAL A 1 187 ? -14.290 7.557 -1.747 1.00 94.19 187 VAL A O 1
ATOM 1466 N N . SER A 1 188 ? -15.204 5.520 -1.564 1.00 91.38 188 SER A N 1
ATOM 1467 C CA . SER A 1 188 ? -16.583 5.981 -1.376 1.00 91.38 188 SER A CA 1
ATOM 1468 C C . SER A 1 188 ? -17.381 4.991 -0.536 1.00 91.38 188 SER A C 1
ATOM 1470 O O . SER A 1 188 ? -16.925 3.879 -0.293 1.00 91.38 188 SER A O 1
ATOM 1472 N N . HIS A 1 189 ? -18.580 5.375 -0.107 1.00 88.31 189 HIS A N 1
ATOM 1473 C CA . HIS A 1 189 ? -19.518 4.422 0.478 1.00 88.31 189 HIS A CA 1
ATOM 1474 C C . HIS A 1 189 ? -20.240 3.609 -0.606 1.00 88.31 189 HIS A C 1
ATOM 1476 O O . HIS A 1 189 ? -20.525 4.135 -1.682 1.00 88.31 189 HIS A O 1
ATOM 1482 N N . ASP A 1 190 ? -20.598 2.358 -0.312 1.00 78.19 190 ASP A N 1
ATOM 1483 C CA . ASP A 1 190 ? -21.263 1.403 -1.220 1.00 78.19 190 ASP A CA 1
ATOM 1484 C C . ASP A 1 190 ? -22.725 1.754 -1.581 1.00 78.19 190 ASP A C 1
ATOM 1486 O O . ASP A 1 190 ? -23.507 0.899 -1.995 1.00 78.19 190 ASP A O 1
ATOM 1490 N N . GLY A 1 191 ? -23.127 3.014 -1.411 1.00 69.69 191 GLY A N 1
ATOM 1491 C CA . GLY A 1 191 ? -24.516 3.463 -1.497 1.00 69.69 191 GLY A CA 1
ATOM 1492 C C . GLY A 1 191 ? -25.299 3.277 -0.194 1.00 69.69 191 GLY A C 1
ATOM 1493 O O . GLY A 1 191 ? -26.312 3.950 0.002 1.00 69.69 191 GLY A O 1
ATOM 1494 N N . THR A 1 192 ? -24.811 2.457 0.741 1.00 65.56 192 THR A N 1
ATOM 1495 C CA . THR A 1 192 ? -25.211 2.495 2.149 1.00 65.56 192 THR A CA 1
ATOM 1496 C C . THR A 1 192 ? -24.128 3.227 2.939 1.00 65.56 192 THR A C 1
ATOM 1498 O O . THR A 1 192 ? -22.940 3.029 2.719 1.00 65.56 192 THR A O 1
ATOM 1501 N N . ALA A 1 193 ? -24.492 4.101 3.877 1.00 64.56 193 ALA A N 1
ATOM 1502 C CA . ALA A 1 193 ? -23.517 4.878 4.661 1.00 64.56 193 ALA A CA 1
ATOM 1503 C C . ALA A 1 193 ? -22.705 4.028 5.673 1.00 64.56 193 ALA A C 1
ATOM 1505 O O . ALA A 1 193 ? -22.312 4.538 6.717 1.00 64.56 193 ALA A O 1
ATOM 1506 N N . LYS A 1 194 ? -22.547 2.722 5.421 1.00 67.38 194 LYS A N 1
ATOM 1507 C CA . LYS A 1 194 ? -22.027 1.718 6.358 1.00 67.38 194 LYS A CA 1
ATOM 1508 C C . LYS A 1 194 ? -20.892 0.865 5.803 1.00 67.38 194 LYS A C 1
ATOM 1510 O O . LYS A 1 194 ? -20.160 0.272 6.589 1.00 67.38 194 LYS A O 1
ATOM 1515 N N . ALA A 1 195 ? -20.772 0.747 4.482 1.00 75.00 195 ALA A N 1
ATOM 1516 C CA . ALA A 1 195 ? -19.673 0.013 3.873 1.00 75.00 195 ALA A CA 1
ATOM 1517 C C . ALA A 1 195 ? -18.846 0.960 3.012 1.00 75.00 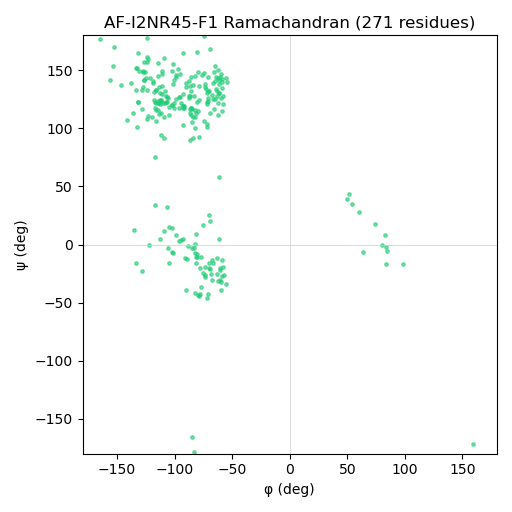195 ALA A C 1
ATOM 1519 O O . ALA A 1 195 ? -19.380 1.743 2.228 1.00 75.00 195 ALA A O 1
ATOM 1520 N N . LEU A 1 196 ? -17.536 0.913 3.199 1.00 85.38 196 LEU A N 1
ATOM 1521 C CA . LEU A 1 196 ? -16.557 1.598 2.377 1.00 85.38 196 LEU A CA 1
ATOM 1522 C C . LEU A 1 196 ? -16.218 0.703 1.176 1.00 85.38 196 LEU A C 1
ATOM 1524 O O . LEU A 1 196 ? -16.130 -0.519 1.295 1.00 85.38 196 LEU A O 1
ATOM 1528 N N . VAL A 1 197 ? -15.988 1.315 0.022 1.00 83.06 197 VAL A N 1
ATOM 1529 C CA . VAL A 1 197 ? -15.550 0.670 -1.217 1.00 83.06 197 VAL A CA 1
ATOM 1530 C C . VAL A 1 197 ? -14.420 1.498 -1.803 1.00 83.06 197 VAL A C 1
ATOM 1532 O O . VAL A 1 197 ? -14.539 2.716 -1.934 1.00 83.06 197 VAL A O 1
ATOM 1535 N N . ALA A 1 198 ? -13.341 0.827 -2.199 1.00 88.50 198 ALA A N 1
ATOM 1536 C CA . ALA A 1 198 ? -12.257 1.427 -2.960 1.00 88.50 198 ALA A CA 1
ATOM 1537 C C . ALA A 1 198 ? -12.203 0.788 -4.352 1.00 88.50 198 ALA A C 1
ATOM 1539 O O . ALA A 1 198 ? -12.093 -0.432 -4.485 1.00 88.50 198 ALA A O 1
ATOM 1540 N N . LYS A 1 199 ? -12.298 1.613 -5.395 1.00 88.69 199 LYS A N 1
ATOM 1541 C CA . LYS A 1 199 ? -12.214 1.186 -6.793 1.00 88.69 199 LYS A CA 1
ATOM 1542 C C . LYS A 1 199 ? -10.940 1.729 -7.420 1.00 88.69 199 LYS A C 1
ATOM 1544 O O . LYS A 1 199 ? -10.740 2.941 -7.454 1.00 88.69 199 LYS A O 1
ATOM 1549 N N . VAL A 1 200 ? -10.127 0.833 -7.966 1.00 91.81 200 VAL A N 1
ATOM 1550 C CA . VAL A 1 200 ? -8.998 1.199 -8.825 1.00 91.81 200 VAL A CA 1
ATOM 1551 C C . VAL A 1 200 ? -9.526 1.409 -10.244 1.00 91.81 200 VAL A C 1
ATOM 1553 O O . VAL A 1 200 ? -10.262 0.570 -10.766 1.00 91.81 200 VAL A O 1
ATOM 1556 N N . GLY A 1 201 ? -9.218 2.559 -10.837 1.00 87.38 201 GLY A N 1
ATOM 1557 C CA . GLY A 1 201 ? -9.509 2.860 -12.235 1.00 87.38 201 GLY A CA 1
ATOM 1558 C C . GLY A 1 201 ? -8.649 2.034 -13.191 1.00 87.38 201 GLY A C 1
ATOM 1559 O O . GLY A 1 201 ? -7.677 1.397 -12.782 1.00 87.38 201 GLY A O 1
ATOM 1560 N N . ASP A 1 202 ? -8.999 2.063 -14.474 1.00 89.12 202 ASP A N 1
ATOM 1561 C CA . ASP A 1 202 ? -8.225 1.365 -15.495 1.00 89.12 202 ASP A CA 1
ATOM 1562 C C . ASP A 1 202 ? -6.831 1.989 -15.615 1.00 89.12 202 ASP A C 1
ATOM 1564 O O . ASP A 1 202 ? -6.680 3.196 -15.808 1.00 89.12 202 ASP A O 1
ATOM 1568 N N . ILE A 1 203 ? -5.808 1.147 -15.484 1.00 91.38 203 ILE A N 1
ATOM 1569 C CA . ILE A 1 203 ? -4.412 1.539 -15.670 1.00 91.38 203 ILE A CA 1
ATOM 1570 C C . ILE A 1 203 ? -4.056 1.178 -17.109 1.00 91.38 203 ILE A C 1
ATOM 1572 O O . ILE A 1 203 ? -4.119 0.003 -17.473 1.00 91.38 203 ILE A O 1
ATOM 1576 N N . ALA A 1 204 ? -3.724 2.189 -17.916 1.00 91.56 204 ALA A N 1
ATOM 1577 C CA . ALA A 1 204 ? -3.502 2.033 -19.354 1.00 91.56 204 ALA A CA 1
ATOM 1578 C C . ALA A 1 204 ? -2.371 1.049 -19.682 1.00 91.56 204 ALA A C 1
ATOM 1580 O O . ALA A 1 204 ? -2.496 0.266 -20.619 1.00 91.56 204 ALA A O 1
ATOM 1581 N N . ASP A 1 205 ? -1.299 1.078 -18.890 1.00 93.69 205 ASP A N 1
ATOM 1582 C CA . ASP A 1 205 ? -0.166 0.173 -19.023 1.00 93.69 205 ASP A CA 1
ATOM 1583 C C . ASP A 1 205 ? 0.429 -0.145 -17.642 1.00 93.69 205 ASP A C 1
ATOM 1585 O O . ASP A 1 205 ? 0.528 0.719 -16.765 1.00 93.69 205 ASP A O 1
ATOM 1589 N N . LYS A 1 206 ? 0.763 -1.418 -17.437 1.00 94.94 206 LYS A N 1
ATOM 1590 C CA . LYS A 1 206 ? 1.287 -1.980 -16.186 1.00 94.94 206 LYS A CA 1
ATOM 1591 C C . LYS A 1 206 ? 2.645 -2.656 -16.368 1.00 94.94 206 LYS A C 1
ATOM 1593 O O . LYS A 1 206 ? 3.171 -3.198 -15.393 1.00 94.94 206 LYS A O 1
ATOM 1598 N N . GLU A 1 207 ? 3.188 -2.683 -17.582 1.00 96.69 207 GLU A N 1
ATOM 1599 C CA . GLU A 1 207 ? 4.442 -3.358 -17.893 1.00 96.69 207 GLU A CA 1
ATOM 1600 C C . GLU A 1 207 ? 5.508 -2.343 -18.304 1.00 96.69 207 GLU A C 1
ATOM 1602 O O . GLU A 1 207 ? 5.393 -1.680 -19.324 1.00 96.69 207 GLU A O 1
ATOM 1607 N N . PHE A 1 208 ? 6.568 -2.239 -17.506 1.00 97.94 208 PHE A N 1
ATOM 1608 C CA . PHE A 1 208 ? 7.728 -1.411 -17.818 1.00 97.94 208 PHE A CA 1
ATOM 1609 C C . PHE A 1 208 ? 8.708 -2.209 -18.679 1.00 97.94 208 PHE A C 1
ATOM 1611 O O . PHE A 1 208 ? 9.138 -3.297 -18.287 1.00 97.94 208 PHE A O 1
ATOM 1618 N N . ASN A 1 209 ? 9.141 -1.673 -19.814 1.00 97.31 209 ASN A N 1
ATOM 1619 C CA . ASN A 1 209 ? 9.903 -2.391 -20.836 1.00 97.31 209 ASN A CA 1
ATOM 1620 C C . ASN A 1 209 ? 11.280 -1.756 -21.062 1.00 97.31 209 ASN A C 1
ATOM 1622 O O . ASN A 1 209 ? 11.387 -0.688 -21.656 1.00 97.31 209 ASN A O 1
ATOM 1626 N N . ASN A 1 210 ? 12.347 -2.447 -20.645 1.00 97.00 210 ASN A N 1
ATOM 1627 C CA . ASN A 1 210 ? 13.722 -2.027 -20.944 1.00 97.00 210 ASN A CA 1
ATOM 1628 C C . ASN A 1 210 ? 14.319 -2.844 -22.082 1.00 97.00 210 ASN A C 1
ATOM 1630 O O . ASN A 1 210 ? 13.989 -4.018 -22.272 1.00 97.00 210 ASN A O 1
ATOM 1634 N N . THR A 1 211 ? 15.293 -2.259 -22.770 1.00 95.94 211 THR A N 1
ATOM 1635 C CA . THR A 1 211 ? 16.075 -2.941 -23.807 1.00 95.94 211 THR A CA 1
ATOM 1636 C C . THR A 1 211 ? 17.564 -2.801 -23.531 1.00 95.94 211 THR A C 1
ATOM 1638 O O . THR A 1 211 ? 18.037 -1.704 -23.236 1.00 95.94 211 THR A O 1
ATOM 1641 N N . VAL A 1 212 ? 18.315 -3.893 -23.663 1.00 94.31 212 VAL A N 1
ATOM 1642 C CA . VAL A 1 212 ? 19.783 -3.873 -23.627 1.00 94.31 212 VAL A CA 1
ATOM 1643 C C . VAL A 1 212 ? 20.332 -3.747 -25.043 1.00 94.31 212 VAL A C 1
ATOM 1645 O O . VAL A 1 212 ? 19.970 -4.532 -25.918 1.00 94.31 212 VAL A O 1
ATOM 1648 N N . THR A 1 213 ? 21.232 -2.790 -25.249 1.00 90.31 213 THR A N 1
ATOM 1649 C CA . THR A 1 213 ? 22.003 -2.627 -26.484 1.00 90.31 213 THR A CA 1
ATOM 1650 C C . THR A 1 213 ? 23.238 -3.529 -26.415 1.00 90.31 213 THR A C 1
ATOM 1652 O O . THR A 1 213 ? 24.075 -3.331 -25.531 1.00 90.31 213 THR A O 1
ATOM 1655 N N . PRO A 1 214 ? 23.375 -4.535 -27.299 1.00 80.50 214 PRO A N 1
ATOM 1656 C CA . PRO A 1 214 ? 24.568 -5.374 -27.340 1.00 80.50 214 PRO A CA 1
ATOM 1657 C C . PRO A 1 214 ? 25.824 -4.551 -27.675 1.00 80.50 214 PRO A C 1
ATOM 1659 O O . PRO A 1 214 ? 25.718 -3.560 -28.401 1.00 80.50 214 PRO A O 1
ATOM 1662 N N . PRO A 1 215 ? 27.015 -4.952 -27.193 1.00 77.94 215 PRO A N 1
ATOM 1663 C CA . PRO A 1 215 ? 28.261 -4.305 -27.589 1.00 77.94 215 PRO A CA 1
ATOM 1664 C C . PRO A 1 215 ? 28.481 -4.434 -29.102 1.00 77.94 215 PRO A C 1
ATOM 1666 O O . PRO A 1 215 ? 28.150 -5.463 -29.696 1.00 77.94 215 PRO A O 1
ATOM 1669 N N . GLU A 1 216 ? 29.059 -3.400 -29.719 1.00 77.44 216 GLU A N 1
ATOM 1670 C CA . GLU A 1 216 ? 29.457 -3.472 -31.125 1.00 77.44 216 GLU A CA 1
ATOM 1671 C C . GLU A 1 216 ? 30.508 -4.569 -31.325 1.00 77.44 216 GLU A C 1
ATOM 1673 O O . GLU A 1 216 ? 31.442 -4.720 -30.531 1.00 77.44 216 GLU A O 1
ATOM 1678 N N . GLU A 1 217 ? 30.361 -5.338 -32.404 1.00 72.88 217 GLU A N 1
ATOM 1679 C CA . GLU A 1 217 ? 31.344 -6.351 -32.769 1.00 72.88 217 GLU A CA 1
ATOM 1680 C C . GLU A 1 217 ? 32.690 -5.671 -33.084 1.00 72.88 217 GLU A C 1
ATOM 1682 O O . GLU A 1 217 ? 32.733 -4.728 -33.888 1.00 72.88 217 GLU A O 1
ATOM 1687 N N . PRO A 1 218 ? 33.806 -6.110 -32.471 1.00 73.31 218 PRO A N 1
ATOM 1688 C CA . PRO A 1 218 ? 35.101 -5.501 -32.718 1.00 73.31 218 PRO A CA 1
ATOM 1689 C C . PRO A 1 218 ? 35.484 -5.669 -34.190 1.00 73.31 218 PRO A C 1
ATOM 1691 O O . PRO A 1 218 ? 35.618 -6.782 -34.700 1.00 73.31 218 PRO A O 1
ATOM 1694 N N . LYS A 1 219 ? 35.718 -4.550 -34.882 1.00 69.12 219 LYS A N 1
ATOM 1695 C CA . LYS A 1 219 ? 36.2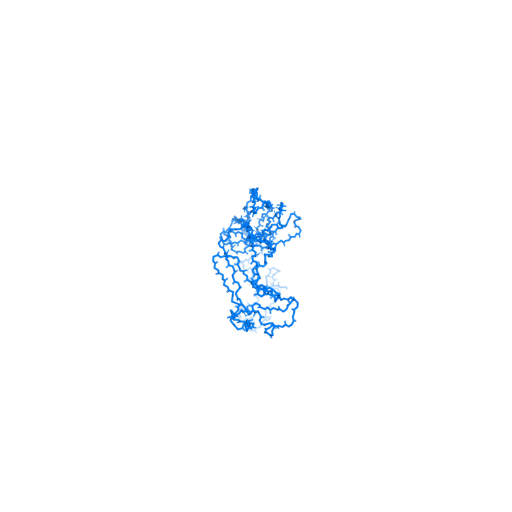50 -4.577 -36.247 1.00 69.12 219 LYS A CA 1
ATOM 1696 C C . LYS A 1 219 ? 37.717 -4.983 -36.201 1.00 69.12 219 LYS A C 1
ATOM 1698 O O . LYS A 1 219 ? 38.585 -4.164 -35.902 1.00 69.12 219 LYS A O 1
ATOM 1703 N N . PHE A 1 220 ? 37.988 -6.246 -36.511 1.00 63.06 220 PHE A N 1
ATOM 1704 C CA . PHE A 1 220 ? 39.345 -6.752 -36.673 1.00 63.06 220 PHE A CA 1
ATOM 1705 C C . PHE A 1 220 ? 40.039 -6.025 -37.836 1.00 63.06 220 PHE A C 1
ATOM 1707 O O . PHE A 1 220 ? 39.655 -6.181 -38.995 1.00 63.06 220 PHE A O 1
ATOM 1714 N N . GLN A 1 221 ? 41.048 -5.210 -37.524 1.00 68.44 221 GLN A N 1
ATOM 1715 C CA . GLN A 1 221 ? 41.900 -4.539 -38.506 1.00 68.44 221 GLN A CA 1
ATOM 1716 C C . GLN A 1 221 ? 43.289 -5.188 -38.459 1.00 68.44 221 GLN A C 1
ATOM 1718 O O . GLN A 1 221 ? 44.109 -4.789 -37.634 1.00 68.44 221 GLN A O 1
ATOM 1723 N N . PRO A 1 222 ? 43.567 -6.220 -39.277 1.00 61.38 222 PRO A N 1
ATOM 1724 C CA . PRO A 1 222 ? 44.889 -6.827 -39.288 1.00 61.38 222 PRO A CA 1
ATOM 1725 C C . PRO A 1 222 ? 45.916 -5.820 -39.816 1.00 61.38 222 PRO A C 1
ATOM 1727 O O . PRO A 1 222 ? 45.865 -5.412 -40.978 1.00 61.38 222 PRO A O 1
ATOM 1730 N N . GLU A 1 223 ? 46.874 -5.439 -38.975 1.00 57.59 223 GLU A N 1
ATOM 1731 C CA . GLU A 1 223 ? 48.047 -4.689 -39.413 1.00 57.59 223 GLU A CA 1
ATOM 1732 C C . GLU A 1 223 ? 48.936 -5.606 -40.261 1.00 57.59 223 GLU A C 1
ATOM 1734 O O . GLU A 1 223 ? 49.503 -6.593 -39.788 1.00 57.59 223 GLU A O 1
ATOM 1739 N N . LYS A 1 224 ? 49.051 -5.298 -41.555 1.00 51.47 224 LYS A N 1
ATOM 1740 C CA . LYS A 1 224 ? 49.975 -5.993 -42.450 1.00 51.47 224 LYS A CA 1
ATOM 1741 C C . LYS A 1 224 ? 51.373 -5.393 -42.296 1.00 51.47 224 LYS A C 1
ATOM 1743 O O . LYS A 1 224 ? 51.680 -4.377 -42.915 1.00 51.47 224 LYS A O 1
ATOM 1748 N N . TYR A 1 225 ? 52.242 -6.060 -41.542 1.00 50.78 225 TYR A N 1
ATOM 1749 C CA . TYR A 1 225 ? 53.676 -5.768 -41.543 1.00 50.78 225 TYR A CA 1
ATOM 1750 C C . TYR A 1 225 ? 54.290 -6.260 -42.864 1.00 50.78 225 TYR A C 1
ATOM 1752 O O . TYR A 1 225 ? 54.455 -7.458 -43.091 1.00 50.78 225 TYR A O 1
ATOM 1760 N N . VAL A 1 226 ? 54.584 -5.338 -43.786 1.00 50.53 226 VAL A N 1
ATOM 1761 C CA . VAL A 1 226 ? 55.284 -5.651 -45.042 1.00 50.53 226 VAL A CA 1
ATOM 1762 C C . VAL A 1 226 ? 56.788 -5.596 -44.784 1.00 50.53 226 VAL A C 1
ATOM 1764 O O . VAL A 1 226 ? 57.407 -4.550 -44.938 1.00 50.53 226 VAL A O 1
ATOM 1767 N N . VAL A 1 227 ? 57.376 -6.731 -44.404 1.00 56.69 227 VAL A N 1
ATOM 1768 C CA . VAL A 1 227 ? 58.829 -6.869 -44.153 1.00 56.69 227 VAL A CA 1
ATOM 1769 C C . VAL A 1 227 ? 59.642 -7.076 -45.445 1.00 56.69 227 VAL A C 1
ATOM 1771 O O . VAL A 1 227 ? 60.827 -7.368 -45.402 1.00 56.69 227 VAL A O 1
ATOM 1774 N N . SER A 1 228 ? 59.012 -6.933 -46.616 1.00 55.44 228 SER A N 1
ATOM 1775 C CA . SER A 1 228 ? 59.610 -7.206 -47.931 1.00 55.44 228 SER A CA 1
ATOM 1776 C C . SER A 1 228 ? 60.045 -5.947 -48.694 1.00 55.44 228 SER A C 1
ATOM 1778 O O . SER A 1 228 ? 60.226 -6.009 -49.908 1.00 55.44 228 SER A O 1
ATOM 1780 N N . LYS A 1 229 ? 60.120 -4.782 -48.035 1.00 51.94 229 LYS A N 1
ATOM 1781 C CA . LYS A 1 229 ? 60.641 -3.544 -48.637 1.00 51.94 229 LYS A CA 1
ATOM 1782 C C . LYS A 1 229 ? 62.035 -3.253 -48.082 1.00 51.94 229 LYS A C 1
ATOM 1784 O O . LYS A 1 229 ? 62.210 -3.182 -46.870 1.00 51.94 229 LYS A O 1
ATOM 1789 N N . GLU A 1 230 ? 62.978 -3.083 -49.004 1.00 51.62 230 GLU A N 1
ATOM 1790 C CA . GLU A 1 230 ? 64.442 -2.983 -48.874 1.00 51.62 230 GLU A CA 1
ATOM 1791 C C . GLU A 1 230 ? 64.941 -1.797 -48.027 1.00 51.62 230 GLU A C 1
ATOM 1793 O O . GLU A 1 230 ? 65.678 -0.939 -48.506 1.00 51.62 230 GLU A O 1
ATOM 1798 N N . LYS A 1 231 ? 64.538 -1.695 -46.761 1.00 52.66 231 LYS A N 1
ATOM 1799 C CA . LYS A 1 231 ? 65.241 -0.818 -45.812 1.00 52.66 231 LYS A CA 1
ATOM 1800 C C . LYS A 1 231 ? 66.108 -1.582 -44.821 1.00 52.66 231 LYS A C 1
ATOM 1802 O O . LYS A 1 231 ? 66.976 -0.980 -44.208 1.00 52.66 231 LYS A O 1
ATOM 1807 N N . TYR A 1 232 ? 65.893 -2.890 -44.706 1.00 54.28 232 TYR A N 1
ATOM 1808 C CA . TYR A 1 232 ? 66.653 -3.767 -43.831 1.00 54.28 232 TYR A CA 1
ATOM 1809 C C . TYR A 1 232 ? 66.975 -5.040 -44.601 1.00 54.28 232 TYR A C 1
ATOM 1811 O O . TYR A 1 232 ? 66.076 -5.789 -44.986 1.00 54.28 232 TYR A O 1
ATOM 1819 N N . ASP A 1 233 ? 68.259 -5.231 -44.875 1.00 55.88 233 ASP A N 1
ATOM 1820 C CA . ASP A 1 233 ? 68.771 -6.436 -45.502 1.00 55.88 233 ASP A CA 1
ATOM 1821 C C . ASP A 1 233 ? 68.865 -7.542 -44.446 1.00 55.88 233 ASP A C 1
ATOM 1823 O O . ASP A 1 233 ? 69.828 -7.626 -43.697 1.00 55.88 233 ASP A O 1
ATOM 1827 N N . ILE A 1 234 ? 67.813 -8.350 -44.330 1.00 55.97 234 ILE A N 1
ATOM 1828 C CA . ILE A 1 234 ? 67.736 -9.447 -43.350 1.00 55.97 234 ILE A CA 1
ATOM 1829 C C . ILE A 1 234 ? 68.426 -10.732 -43.833 1.00 55.97 234 ILE A C 1
ATOM 1831 O O . ILE A 1 234 ? 68.433 -11.726 -43.108 1.00 55.97 234 ILE A O 1
ATOM 1835 N N . THR A 1 235 ? 68.952 -10.745 -45.061 1.00 56.25 235 THR A N 1
ATOM 1836 C CA . THR A 1 235 ? 69.487 -11.955 -45.713 1.00 56.25 235 THR A CA 1
ATOM 1837 C C . THR A 1 235 ? 70.846 -11.777 -46.381 1.00 56.25 235 THR A C 1
ATOM 1839 O O . THR A 1 235 ? 71.460 -12.781 -46.725 1.00 56.25 235 THR A O 1
ATOM 1842 N N . GLY A 1 236 ? 71.301 -10.553 -46.615 1.00 55.91 236 GLY A N 1
ATOM 1843 C CA . GLY A 1 236 ? 72.552 -10.262 -47.296 1.00 55.91 236 GLY A CA 1
ATOM 1844 C C . GLY A 1 236 ? 73.692 -9.992 -46.327 1.00 55.91 236 GLY A C 1
ATOM 1845 O O . GLY A 1 236 ? 73.518 -9.492 -45.214 1.00 55.91 236 GLY A O 1
ATOM 1846 N N . ASP A 1 237 ? 74.891 -10.317 -46.797 1.00 55.78 237 ASP A N 1
ATOM 1847 C CA . ASP A 1 237 ? 76.161 -10.284 -46.068 1.00 55.78 237 ASP A CA 1
ATOM 1848 C C . ASP A 1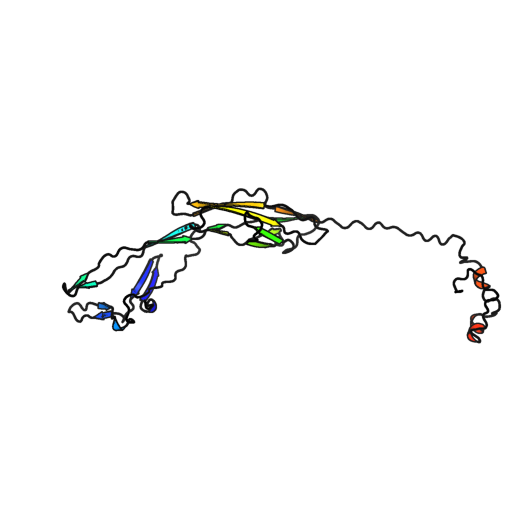 237 ? 76.569 -8.876 -45.568 1.00 55.78 237 ASP A C 1
ATOM 1850 O O . ASP A 1 237 ? 77.647 -8.684 -45.011 1.00 55.78 237 ASP A O 1
ATOM 1854 N N . LYS A 1 238 ? 75.712 -7.865 -45.753 1.00 52.22 238 LYS A N 1
ATOM 1855 C CA . LYS A 1 238 ? 75.956 -6.470 -45.382 1.00 52.22 238 LYS A CA 1
ATOM 1856 C C . LYS A 1 238 ? 75.878 -6.221 -43.873 1.00 52.22 238 LYS A C 1
ATOM 1858 O O . LYS A 1 238 ? 76.526 -5.307 -43.385 1.00 52.22 238 LYS A O 1
ATOM 1863 N N . LEU A 1 239 ? 75.123 -7.037 -43.131 1.00 53.66 239 LEU A N 1
ATOM 1864 C CA . LEU A 1 239 ? 75.048 -6.958 -41.662 1.00 53.66 239 LEU A CA 1
ATOM 1865 C C . LEU A 1 239 ? 76.210 -7.665 -40.950 1.00 53.66 239 LEU A C 1
ATOM 1867 O O . LEU A 1 239 ? 76.333 -7.541 -39.736 1.00 53.66 239 LEU A O 1
ATOM 1871 N N . VAL A 1 240 ? 77.032 -8.440 -41.667 1.00 55.34 240 VAL A N 1
ATOM 1872 C CA . VAL A 1 240 ? 78.106 -9.238 -41.050 1.00 55.34 240 VAL A CA 1
ATOM 1873 C C . VAL A 1 240 ? 79.500 -8.620 -41.190 1.00 55.34 240 VAL A C 1
ATOM 1875 O O . VAL A 1 240 ? 80.422 -9.128 -40.549 1.00 55.34 240 VAL A O 1
ATOM 1878 N N . ASP A 1 241 ? 79.646 -7.536 -41.966 1.00 57.19 241 ASP A N 1
ATOM 1879 C CA . ASP A 1 241 ? 80.924 -6.832 -42.217 1.00 57.19 241 ASP A CA 1
ATOM 1880 C C . ASP A 1 241 ? 81.272 -5.783 -41.133 1.00 57.19 241 ASP A C 1
ATOM 1882 O O . ASP A 1 241 ? 82.347 -5.186 -41.183 1.00 57.19 241 ASP A O 1
ATOM 1886 N N . ASP A 1 242 ? 80.381 -5.586 -40.149 1.00 57.62 242 ASP A N 1
ATOM 1887 C CA . ASP A 1 242 ? 80.527 -4.665 -39.002 1.00 57.62 242 ASP A CA 1
ATOM 1888 C C . ASP A 1 242 ? 81.715 -5.040 -38.102 1.00 57.62 242 ASP A C 1
ATOM 1890 O O . ASP A 1 242 ? 82.393 -4.158 -37.614 1.00 57.62 242 ASP A O 1
ATOM 1894 N N . ASP A 1 243 ? 82.047 -6.334 -37.992 1.00 62.84 243 ASP A N 1
ATOM 1895 C CA . ASP A 1 243 ? 83.139 -6.826 -37.129 1.00 62.84 243 ASP A CA 1
ATOM 1896 C C . ASP A 1 243 ? 84.261 -7.498 -37.944 1.00 62.84 243 ASP A C 1
ATOM 1898 O O . ASP A 1 243 ? 84.820 -8.527 -37.551 1.00 62.84 243 ASP A O 1
ATOM 1902 N N . LYS A 1 244 ? 84.535 -7.002 -39.156 1.00 70.94 244 LYS A N 1
ATOM 1903 C CA . LYS A 1 244 ? 85.496 -7.605 -40.104 1.00 70.94 244 LYS A CA 1
ATOM 1904 C C . LYS A 1 244 ? 86.909 -7.748 -39.525 1.00 70.94 244 LYS A C 1
ATOM 1906 O O . LYS A 1 244 ? 87.689 -8.588 -39.976 1.00 70.94 244 LYS A O 1
ATOM 1911 N N . GLU A 1 245 ? 87.261 -6.905 -38.569 1.00 67.31 245 GLU A N 1
ATOM 1912 C CA . GLU A 1 245 ? 88.518 -6.930 -37.831 1.00 67.31 245 GLU A CA 1
ATOM 1913 C C . GLU A 1 245 ? 88.640 -8.120 -36.870 1.00 67.31 245 GLU A C 1
ATOM 1915 O O . GLU A 1 245 ? 89.762 -8.475 -36.502 1.00 67.31 245 GLU A O 1
ATOM 1920 N N . LEU A 1 246 ? 87.520 -8.743 -36.489 1.00 70.81 246 LEU A N 1
ATOM 1921 C CA . LEU A 1 246 ? 87.480 -9.903 -35.605 1.00 70.81 246 LEU A CA 1
ATOM 1922 C C . LEU A 1 246 ? 87.504 -11.181 -36.446 1.00 70.81 246 LEU A C 1
ATOM 1924 O O . LEU A 1 246 ? 86.598 -11.457 -37.237 1.00 70.81 246 LEU A O 1
ATOM 1928 N N . ALA A 1 247 ? 88.552 -11.985 -36.272 1.00 74.00 247 ALA A N 1
ATOM 1929 C CA . ALA A 1 247 ? 88.705 -13.237 -37.007 1.00 74.00 247 ALA A CA 1
ATOM 1930 C C . ALA A 1 247 ? 87.797 -14.336 -36.429 1.00 74.00 247 ALA A C 1
ATOM 1932 O O . ALA A 1 247 ? 87.234 -15.132 -37.185 1.00 74.00 247 ALA A O 1
ATOM 1933 N N . ASP A 1 248 ? 87.628 -14.357 -35.104 1.00 75.19 248 ASP A N 1
ATOM 1934 C CA . ASP A 1 248 ? 86.641 -15.165 -34.388 1.00 75.19 248 ASP A CA 1
ATOM 1935 C C . ASP A 1 248 ? 85.923 -14.286 -33.363 1.00 75.19 248 ASP A C 1
ATOM 1937 O O . ASP A 1 248 ? 86.410 -14.032 -32.261 1.00 75.19 248 ASP A O 1
ATOM 1941 N N . LYS A 1 249 ? 84.714 -13.859 -33.723 1.00 67.75 249 LYS A N 1
ATOM 1942 C CA . LYS A 1 249 ? 83.917 -12.914 -32.935 1.00 67.75 249 LYS A CA 1
ATOM 1943 C C . LYS A 1 249 ? 83.687 -13.366 -31.491 1.00 67.75 249 LYS A C 1
ATOM 1945 O O . LYS A 1 249 ? 83.623 -12.539 -30.593 1.00 67.75 249 LYS A O 1
ATOM 1950 N N . TYR A 1 250 ? 83.550 -14.667 -31.230 1.00 69.81 250 TYR A N 1
ATOM 1951 C CA . TYR A 1 250 ? 83.296 -15.129 -29.865 1.00 69.81 250 TYR A CA 1
ATOM 1952 C C . TYR A 1 250 ? 84.578 -15.139 -29.033 1.00 69.81 250 TYR A C 1
ATOM 1954 O O . TYR A 1 250 ? 84.575 -14.706 -27.880 1.00 69.81 250 TYR A O 1
ATOM 1962 N N . ALA A 1 251 ? 85.673 -15.643 -29.601 1.00 73.81 251 ALA A N 1
ATOM 1963 C CA . ALA A 1 251 ? 86.941 -15.736 -28.889 1.00 73.81 251 ALA A CA 1
ATOM 1964 C C . ALA A 1 251 ? 87.579 -14.355 -28.670 1.00 73.81 251 ALA A C 1
ATOM 1966 O O . ALA A 1 251 ? 88.039 -14.072 -27.561 1.00 73.81 251 ALA A O 1
ATOM 1967 N N . ASP A 1 252 ? 87.551 -13.498 -29.692 1.00 71.94 252 ASP A N 1
ATOM 1968 C CA . ASP A 1 252 ? 88.223 -12.200 -29.693 1.00 71.94 252 ASP A CA 1
ATOM 1969 C C . ASP A 1 252 ? 87.514 -11.204 -28.755 1.00 71.94 252 ASP A C 1
ATOM 1971 O O . ASP A 1 252 ? 88.160 -10.621 -27.884 1.00 71.94 252 ASP A O 1
ATOM 1975 N N . THR A 1 253 ? 86.178 -11.098 -28.809 1.00 69.81 253 THR A N 1
ATOM 1976 C CA . THR A 1 253 ? 85.399 -10.225 -27.904 1.00 69.81 253 THR A CA 1
ATOM 1977 C C . THR A 1 253 ? 85.436 -10.699 -26.449 1.00 69.81 253 THR A C 1
ATOM 1979 O O . THR A 1 253 ? 85.369 -9.896 -25.519 1.00 69.81 253 THR A O 1
ATOM 1982 N N . ASN A 1 254 ? 85.550 -12.008 -26.210 1.00 71.88 254 ASN A N 1
ATOM 1983 C CA . ASN A 1 254 ? 85.646 -12.534 -24.848 1.00 71.88 254 ASN A CA 1
ATOM 1984 C C . ASN A 1 254 ? 87.042 -12.308 -24.231 1.00 71.88 254 ASN A C 1
ATOM 1986 O O . ASN A 1 254 ? 87.167 -12.268 -23.006 1.00 71.88 254 ASN A O 1
ATOM 1990 N N . ALA A 1 255 ? 88.083 -12.165 -25.058 1.00 76.69 255 ALA A N 1
ATOM 1991 C CA . ALA A 1 255 ? 89.437 -11.828 -24.622 1.00 76.69 255 ALA A CA 1
ATOM 1992 C C . ALA A 1 255 ? 89.618 -10.317 -24.399 1.00 76.69 255 ALA A C 1
ATOM 1994 O O . ALA A 1 255 ? 90.225 -9.922 -23.401 1.00 76.69 255 ALA A O 1
ATOM 1995 N N . ASP A 1 256 ? 89.066 -9.487 -25.287 1.00 68.06 256 ASP A N 1
ATOM 1996 C CA . ASP A 1 256 ? 88.987 -8.035 -25.127 1.00 68.06 256 ASP A CA 1
ATOM 1997 C C . ASP A 1 256 ? 87.634 -7.507 -25.646 1.00 68.06 256 ASP A C 1
ATOM 1999 O O . ASP A 1 256 ? 87.421 -7.425 -26.858 1.00 68.06 256 ASP A O 1
ATOM 2003 N N . PRO A 1 257 ? 86.717 -7.102 -24.747 1.00 65.88 257 PRO A N 1
ATOM 2004 C CA . PRO A 1 257 ? 85.398 -6.593 -25.121 1.00 65.88 257 PRO A CA 1
ATOM 2005 C C . PRO A 1 257 ? 85.422 -5.300 -25.948 1.00 65.88 257 PRO A C 1
ATOM 2007 O O . PRO A 1 257 ? 84.373 -4.900 -26.444 1.00 65.88 257 PRO A O 1
ATOM 2010 N N . TYR A 1 258 ? 86.575 -4.631 -26.062 1.00 68.94 258 TYR A N 1
ATOM 2011 C CA . TYR A 1 258 ? 86.750 -3.385 -26.818 1.00 68.94 258 TYR A CA 1
ATOM 2012 C C . TYR A 1 258 ? 87.568 -3.565 -28.106 1.00 68.94 258 TYR A C 1
ATOM 2014 O O . TYR A 1 258 ? 87.991 -2.574 -28.699 1.00 68.94 258 TYR A O 1
ATOM 2022 N N . ALA A 1 259 ? 87.824 -4.809 -28.524 1.00 68.81 259 ALA A N 1
ATOM 2023 C CA . ALA A 1 259 ? 88.507 -5.105 -29.784 1.00 68.81 259 ALA A CA 1
ATOM 2024 C C . ALA A 1 259 ? 87.668 -4.740 -31.025 1.00 68.81 259 ALA A C 1
ATOM 2026 O O . ALA A 1 259 ? 88.232 -4.466 -32.084 1.00 68.81 259 ALA A O 1
ATOM 2027 N N . ASP A 1 260 ? 86.343 -4.717 -30.866 1.00 64.81 260 ASP A N 1
ATOM 2028 C CA . ASP A 1 260 ? 85.366 -4.234 -31.844 1.00 64.81 260 ASP A CA 1
ATOM 2029 C C . ASP A 1 260 ? 85.449 -2.702 -31.966 1.00 64.81 260 ASP A C 1
ATOM 2031 O O . ASP A 1 260 ? 85.405 -1.976 -30.961 1.00 64.81 260 ASP A O 1
ATOM 2035 N N . ASN A 1 261 ? 85.624 -2.200 -33.188 1.00 66.56 261 ASN A N 1
ATOM 2036 C CA . ASN A 1 261 ? 85.782 -0.779 -33.454 1.00 66.56 261 ASN A CA 1
ATOM 2037 C C . ASN A 1 261 ? 84.795 -0.267 -34.509 1.00 66.56 261 ASN A C 1
ATOM 2039 O O . ASN A 1 261 ? 84.592 -0.851 -35.555 1.00 66.56 261 ASN A O 1
ATOM 2043 N N . ALA A 1 262 ? 84.287 0.949 -34.301 1.00 64.00 262 ALA A N 1
ATOM 2044 C CA . ALA A 1 262 ? 83.233 1.519 -35.144 1.00 64.00 262 ALA A CA 1
ATOM 2045 C C . ALA A 1 262 ? 83.686 2.013 -36.540 1.00 64.00 262 ALA A C 1
ATOM 2047 O O . ALA A 1 262 ? 83.011 2.855 -37.140 1.00 64.00 262 ALA A O 1
ATOM 2048 N N . SER A 1 263 ? 84.860 1.610 -37.043 1.00 66.06 263 SER A N 1
ATOM 2049 C CA . SER A 1 263 ? 85.431 2.191 -38.272 1.00 66.06 263 SER A CA 1
ATOM 2050 C C . SER A 1 263 ? 84.791 1.670 -39.565 1.00 66.06 263 SER A C 1
ATOM 2052 O O . SER A 1 263 ? 84.854 2.348 -40.594 1.00 66.06 263 SER A O 1
ATOM 2054 N N . ASN A 1 264 ? 84.138 0.514 -39.498 1.00 61.91 264 ASN A N 1
ATOM 2055 C CA . ASN A 1 264 ? 83.383 -0.167 -40.552 1.00 61.91 264 ASN A CA 1
ATOM 2056 C C . ASN A 1 264 ? 81.871 -0.223 -40.269 1.00 61.91 264 ASN A C 1
ATOM 2058 O O . ASN A 1 264 ? 81.143 -0.777 -41.093 1.00 61.91 264 ASN A O 1
ATOM 2062 N N . ASN A 1 265 ? 81.383 0.412 -39.194 1.00 60.12 265 ASN A N 1
ATOM 2063 C CA . ASN A 1 265 ? 79.949 0.442 -38.916 1.00 60.12 265 ASN A CA 1
ATOM 2064 C C . ASN A 1 265 ? 79.177 1.237 -39.969 1.00 60.12 265 ASN A C 1
ATOM 2066 O O . ASN A 1 265 ? 79.422 2.422 -40.224 1.00 60.12 265 ASN A O 1
ATOM 2070 N N . GLU A 1 266 ? 78.179 0.584 -40.555 1.00 57.16 266 GLU A N 1
ATOM 2071 C CA . GLU A 1 266 ? 77.246 1.217 -41.481 1.00 57.16 266 GLU A CA 1
ATOM 2072 C C . GLU A 1 266 ? 76.222 2.072 -40.710 1.00 57.16 266 GLU A C 1
ATOM 2074 O O . GLU A 1 266 ? 75.784 1.725 -39.612 1.00 57.16 266 GLU A O 1
ATOM 2079 N N . LYS A 1 267 ? 75.791 3.200 -41.298 1.00 58.03 267 LYS A N 1
ATOM 2080 C CA . LYS A 1 267 ? 74.866 4.164 -40.659 1.00 58.03 267 LYS A CA 1
ATOM 2081 C C . LYS A 1 267 ? 73.506 3.569 -40.290 1.00 58.03 267 LYS A C 1
ATOM 2083 O O . LYS A 1 267 ? 72.778 4.156 -39.492 1.00 58.03 267 LYS A O 1
ATOM 2088 N N . GLU A 1 268 ? 73.140 2.458 -40.914 1.00 55.31 268 GLU A N 1
ATOM 2089 C CA . GLU A 1 268 ? 71.833 1.821 -40.812 1.00 55.31 268 GLU A CA 1
ATOM 2090 C C . GLU A 1 268 ? 71.823 0.546 -39.938 1.00 55.31 268 GLU A C 1
ATOM 2092 O O . GLU A 1 268 ? 70.848 -0.209 -39.979 1.00 55.31 268 GLU A O 1
ATOM 2097 N N . ASN A 1 269 ? 72.855 0.302 -39.118 1.00 50.47 269 ASN A N 1
ATOM 2098 C CA . ASN A 1 269 ? 72.904 -0.837 -38.193 1.00 50.47 269 ASN A CA 1
ATOM 2099 C C . ASN A 1 269 ? 71.945 -0.650 -36.989 1.00 50.47 269 ASN A C 1
ATOM 2101 O O . ASN A 1 269 ? 71.893 0.403 -36.352 1.00 50.47 269 ASN A O 1
ATOM 2105 N N . LEU A 1 270 ? 71.176 -1.695 -36.655 1.00 49.81 270 LEU A N 1
ATOM 2106 C CA . LEU A 1 270 ? 70.218 -1.715 -35.538 1.00 49.81 270 LEU A CA 1
ATOM 2107 C C . LEU A 1 270 ? 70.885 -1.627 -34.154 1.00 49.81 270 LEU A C 1
ATOM 2109 O O . LEU A 1 270 ? 70.184 -1.351 -33.178 1.00 49.81 270 LEU A O 1
ATOM 2113 N N . ASN A 1 271 ? 72.198 -1.865 -34.058 1.00 41.62 271 ASN A N 1
ATOM 2114 C CA . ASN A 1 271 ? 72.932 -1.841 -32.790 1.00 41.62 271 ASN A CA 1
ATOM 2115 C C . ASN A 1 271 ? 73.755 -0.559 -32.551 1.00 41.62 271 ASN A C 1
ATOM 2117 O O . ASN A 1 271 ? 74.274 -0.359 -31.456 1.00 41.62 271 ASN A O 1
ATOM 2121 N N . THR A 1 272 ? 73.844 0.345 -33.530 1.00 42.16 272 THR A N 1
ATOM 2122 C CA . THR A 1 272 ? 74.451 1.670 -33.332 1.00 42.16 272 THR A CA 1
ATOM 2123 C C . THR A 1 272 ? 73.412 2.649 -32.793 1.00 42.16 272 THR A C 1
ATOM 2125 O O . THR A 1 272 ? 72.405 2.922 -33.449 1.00 42.16 272 THR A O 1
ATOM 2128 N N . LYS A 1 273 ? 73.648 3.170 -31.587 1.00 38.69 273 LYS A N 1
ATOM 2129 C CA . LYS A 1 273 ? 72.899 4.293 -31.010 1.00 38.69 273 LYS A CA 1
ATOM 2130 C C . LYS A 1 273 ? 73.612 5.613 -31.248 1.00 38.69 273 LYS A C 1
ATOM 2132 O O . LYS A 1 273 ? 74.849 5.635 -31.080 1.00 38.69 273 LYS A O 1
#

Mean predicted aligned error: 15.2 Å

Foldseek 3Di:
DAECQVQWDWDADPNDTDTHGDPPQWAFPPDPVRDTDGDCVPPDDDPDYDYDDDDDDDPPDDAQFKDKDKDFDWDQDQDPVVRDTDTDGDDIDIDIDGHKDWAWDKFFEDEAPDQDAWQPWKKFKAWPVRPDTPDMWTAHNRGITTDGTDIDTPVRAAKTKIWMAIDDDDPPQKDWFGDIWIWIWGWDAPVDPGGIDIDIDDTPHRYTYMYGHDDDDDDDDDDDDPPPDPPDDPDDCLQVCQQVVDPPVVVVCVVPVPSRDRPSPDPSHPPDD

Sequence (273 aa):
GAEVTDKFDITVNNGVITATLKDGFTKSLGDAENTQVIDTTKFEFGRYYKFDIPTTVKADVPGGVDIENTAAQVVNYYNPTTKKVEKPSKPTEKRVNNVPIQIELDFKKALAGRQLKANEFTFQLLDDDEFNVLETATNDKDGKVKFTSLKYTNNDIGVYRYKVVEVAGTDSTVTYDNMKAVVTVTVSHDGTAKALVAKVGDIADKEFNNTVTPPEEPKFQPEKYVVSKEKYDITGDKLVDDDKELADKYADTNADPYADNASNNEKENLNTK

Solvent-accessible surface area (backbone atoms only — not comparable to full-atom values): 17198 Å² total; per-residue (Å²): 92,58,80,50,48,88,57,33,49,77,46,79,55,98,89,45,77,46,77,41,76,38,89,83,48,51,39,65,73,78,48,98,80,52,52,71,42,76,35,65,87,82,44,78,94,63,98,46,73,34,77,75,83,90,79,78,83,64,86,85,60,64,58,17,38,56,45,76,47,74,52,83,64,85,48,82,43,75,38,84,89,78,75,41,78,42,72,62,85,58,88,60,61,77,46,78,49,65,36,53,30,73,47,78,58,80,34,37,48,49,52,44,83,54,87,63,55,54,66,69,52,43,33,37,38,21,42,75,82,66,82,46,78,77,45,78,37,42,24,37,64,88,14,47,31,66,60,81,60,47,75,43,46,87,90,51,64,44,77,46,50,33,31,40,33,54,56,77,78,85,58,86,47,49,49,68,42,83,62,69,34,54,42,41,39,41,29,41,59,72,84,44,102,56,32,49,42,75,45,75,53,87,54,93,56,52,67,47,58,29,40,48,58,77,80,79,80,82,80,84,74,83,81,80,83,74,84,86,60,93,83,63,73,88,82,53,76,77,73,66,51,47,52,68,88,46,91,44,65,70,63,49,40,74,75,37,79,72,74,70,58,79,88,56,56,60,95,83,46,93,83,70,130

Nearest PDB structures (foldseek):
  5ttd-assembly1_A  TM=8.207E-01  e=2.467E-07  Escherichia coli
  3klq-assembly1_A  TM=7.468E-01  e=1.296E-07  Streptococcus pyogenes
  3klq-assembly2_B  TM=7.723E-01  e=1.990E-07  Streptococcus pyogenes
  8k6t-assembly1_A  TM=7.827E-01  e=6.142E-07  Streptococcus pyogenes serotype M3
  6bbt-assembly1_A  TM=6.462E-01  e=5.331E-03  Streptococcus pyogenes